Protein AF-A0A4Q7DM28-F1 (afdb_monomer_lite)

Secondary structure (DSSP, 8-state):
--HHHHHHHHHHT-SS-HHHHHHHHT--HHHHHHHHTT--PPPBHHHHHHHHHHTT--HHHHTTSS---GGG----SS------HHHHHHHHHHHHHHHHHHTT--HHHHHHHTT--HHHHHHHHHT-SSPPBHHHHHHHHHHHT--HHHHHHHHHHHHHHHHHTT--------GGGS-HHHH---SSS---GGGEEEEEETTEEEEEEES-GGGTTTS-TT-EEEEE-----TTS-SEEEEEETTEEEEEEEEETTEEEETTT--EEEGGG-EEEEEE--PPP----

pLDDT: mean 71.18, std 24.1, range [27.31, 98.44]

Foldseek 3Di:
DALLVVLLVLQVPDPDDLVRLCVQLVPHSVVSVCSNVVPPDFAFPSNLVSSCVQQVHDSCCSRPVDPDPSVPRDGDSDPPDPDQLLLQLVLLLVLLVVLCVVVVHDLVRVCVVLVHDSVLSVSSNVSPSDGHGVVVLVSSCVVSVHRSCCSRCPPNVVLVVVVPVPPPVPPPCPPVNDPVVVVVPPDDDDFDPVQWDFDDPRPWTWIKGAQGVVCVPPDDSRDIWTFTADPDPPAPAQWFWWQDPNDTFIWGDPDRFWTAGPVPRDIDGNVRTDTRGGTDDDDPPPPD

Structure (mmCIF, N/CA/C/O backbone):
data_AF-A0A4Q7DM28-F1
#
_entry.id   AF-A0A4Q7DM28-F1
#
loop_
_atom_site.group_PDB
_atom_site.id
_atom_site.type_symbol
_atom_site.label_atom_id
_atom_site.label_alt_id
_atom_site.label_comp_id
_atom_site.label_asym_id
_atom_site.label_entity_id
_atom_site.label_seq_id
_atom_site.pdbx_PDB_ins_code
_atom_site.Cartn_x
_atom_site.Cartn_y
_atom_site.Cartn_z
_atom_site.occupancy
_atom_site.B_iso_or_equiv
_atom_site.auth_seq_id
_atom_site.auth_comp_id
_atom_site.auth_asym_id
_atom_site.auth_atom_id
_atom_site.pdbx_PDB_model_num
ATOM 1 N N . MET A 1 1 ? 17.926 -3.167 10.898 1.00 51.22 1 MET A N 1
ATOM 2 C CA . MET A 1 1 ? 18.212 -2.980 9.464 1.00 51.22 1 MET A CA 1
ATOM 3 C C . MET A 1 1 ? 17.311 -1.859 8.972 1.00 51.22 1 MET A C 1
ATOM 5 O O . MET A 1 1 ? 16.109 -1.945 9.202 1.00 51.22 1 MET A O 1
ATOM 9 N N . GLN A 1 2 ? 17.859 -0.761 8.446 1.00 82.88 2 GLN A N 1
ATOM 10 C CA . GLN A 1 2 ? 17.015 0.326 7.933 1.00 82.88 2 GLN A CA 1
ATOM 11 C C . GLN A 1 2 ? 16.504 -0.119 6.561 1.00 82.88 2 GLN A C 1
ATOM 13 O O . GLN A 1 2 ? 17.314 -0.382 5.684 1.00 82.88 2 GLN A O 1
ATOM 18 N N . PHE A 1 3 ? 15.187 -0.231 6.356 1.00 89.62 3 PHE A N 1
ATOM 19 C CA . PHE A 1 3 ? 14.598 -0.671 5.076 1.00 89.62 3 PHE A CA 1
ATOM 20 C C . PHE A 1 3 ? 15.131 0.103 3.850 1.00 89.62 3 PHE A C 1
ATOM 22 O O . PHE A 1 3 ? 15.122 -0.406 2.734 1.00 89.62 3 PHE A O 1
ATOM 29 N N . ILE A 1 4 ? 15.653 1.314 4.063 1.00 92.06 4 ILE A N 1
ATOM 30 C CA . ILE A 1 4 ? 16.364 2.117 3.063 1.00 92.06 4 ILE A CA 1
ATOM 31 C C . ILE A 1 4 ? 17.541 1.344 2.443 1.00 92.06 4 ILE A C 1
ATOM 33 O O . ILE A 1 4 ? 17.706 1.380 1.230 1.00 92.06 4 ILE A O 1
ATOM 37 N N . GLU A 1 5 ? 18.311 0.581 3.224 1.00 92.94 5 GLU A N 1
ATOM 38 C CA . GLU A 1 5 ? 19.431 -0.236 2.726 1.00 92.94 5 GLU A CA 1
ATOM 39 C C . GLU A 1 5 ? 18.956 -1.319 1.747 1.00 92.94 5 GLU A C 1
ATOM 41 O O . GLU A 1 5 ? 19.619 -1.592 0.747 1.00 92.94 5 GLU A O 1
ATOM 46 N N . ILE A 1 6 ? 17.781 -1.909 2.001 1.00 93.75 6 ILE A N 1
ATOM 47 C CA . ILE A 1 6 ? 17.160 -2.887 1.097 1.00 93.75 6 ILE A CA 1
ATOM 48 C C . ILE A 1 6 ? 16.805 -2.210 -0.224 1.00 93.75 6 ILE A C 1
ATOM 50 O O . ILE A 1 6 ? 17.105 -2.750 -1.285 1.00 93.75 6 ILE A O 1
ATOM 54 N N . ILE A 1 7 ? 16.220 -1.011 -0.168 1.00 94.25 7 ILE A N 1
ATOM 55 C CA . ILE A 1 7 ? 15.857 -0.241 -1.361 1.00 94.25 7 ILE A CA 1
ATOM 56 C C . ILE A 1 7 ? 17.099 0.149 -2.162 1.00 94.25 7 ILE A C 1
ATOM 58 O O . ILE A 1 7 ? 17.106 -0.019 -3.377 1.00 94.25 7 ILE A O 1
ATOM 62 N N . ILE A 1 8 ? 18.158 0.626 -1.506 1.00 94.69 8 ILE A N 1
ATOM 63 C CA . ILE A 1 8 ? 19.420 0.978 -2.171 1.00 94.69 8 ILE A CA 1
ATOM 64 C C . ILE A 1 8 ? 20.008 -0.246 -2.866 1.00 94.69 8 ILE A C 1
ATOM 66 O O . ILE A 1 8 ? 20.315 -0.182 -4.052 1.00 94.69 8 ILE A O 1
ATOM 70 N N . ARG A 1 9 ? 20.064 -1.389 -2.172 1.00 94.56 9 ARG A N 1
ATOM 71 C CA . ARG A 1 9 ? 20.531 -2.647 -2.763 1.00 94.56 9 ARG A CA 1
ATOM 72 C C . ARG A 1 9 ? 19.684 -3.066 -3.966 1.00 94.56 9 ARG A C 1
ATOM 74 O O . ARG A 1 9 ? 20.237 -3.506 -4.967 1.00 94.56 9 ARG A O 1
ATOM 81 N N . LEU A 1 10 ? 18.359 -2.925 -3.890 1.00 94.81 10 LEU A N 1
ATOM 82 C CA . LEU A 1 10 ? 17.468 -3.202 -5.019 1.00 94.81 10 LEU A CA 1
ATOM 83 C C . LEU A 1 10 ? 17.759 -2.275 -6.205 1.00 94.81 10 LEU A C 1
ATOM 85 O O . LEU A 1 10 ? 17.850 -2.757 -7.327 1.00 94.81 10 LEU A O 1
ATOM 89 N N . LEU A 1 11 ? 17.941 -0.975 -5.959 1.00 94.94 11 LEU A N 1
ATOM 90 C CA . LEU A 1 11 ? 18.252 0.027 -6.983 1.00 94.94 11 LEU A CA 1
ATOM 91 C C . LEU A 1 11 ? 19.610 -0.228 -7.657 1.00 94.94 11 LEU A C 1
ATOM 93 O O . LEU A 1 11 ? 19.699 -0.159 -8.884 1.00 94.94 11 LEU A O 1
ATOM 97 N N . ASP A 1 12 ? 20.643 -0.545 -6.874 1.00 94.06 12 ASP A N 1
ATOM 98 C CA . ASP A 1 12 ? 22.006 -0.782 -7.364 1.00 94.06 12 ASP A CA 1
ATOM 99 C C . ASP A 1 12 ? 22.154 -2.122 -8.105 1.00 94.06 12 ASP A C 1
ATOM 101 O O . ASP A 1 12 ? 22.998 -2.239 -8.989 1.00 94.06 12 ASP A O 1
ATOM 105 N N . ASN A 1 13 ? 21.306 -3.111 -7.806 1.00 91.50 13 ASN A N 1
ATOM 106 C CA . ASN A 1 13 ? 21.296 -4.408 -8.493 1.00 91.50 13 ASN A CA 1
ATOM 107 C C . ASN A 1 13 ? 20.521 -4.401 -9.823 1.00 91.50 13 ASN A C 1
ATOM 109 O O . ASN A 1 13 ? 20.416 -5.439 -10.479 1.00 91.50 13 ASN A O 1
ATOM 113 N N . THR A 1 14 ? 19.959 -3.263 -10.244 1.00 91.69 14 THR A N 1
ATOM 114 C CA . THR A 1 14 ? 19.293 -3.168 -11.550 1.00 91.69 14 THR A CA 1
ATOM 115 C C . THR A 1 14 ? 20.254 -2.766 -12.659 1.00 91.69 14 THR A C 1
ATOM 117 O O . THR A 1 14 ? 21.154 -1.955 -12.471 1.00 91.69 14 THR A O 1
ATOM 120 N N . ILE A 1 15 ? 19.991 -3.264 -13.868 1.00 93.44 15 ILE A N 1
ATOM 121 C CA . ILE A 1 15 ? 20.660 -2.794 -15.091 1.00 93.44 15 ILE A CA 1
ATOM 122 C C . ILE A 1 15 ? 20.134 -1.434 -15.584 1.00 93.44 15 ILE A C 1
ATOM 124 O O . ILE A 1 15 ? 20.668 -0.876 -16.539 1.00 93.44 15 ILE A O 1
ATOM 128 N N . LEU A 1 16 ? 19.046 -0.927 -14.995 1.00 93.94 16 LEU A N 1
ATOM 129 C CA . LEU A 1 16 ? 18.349 0.269 -15.456 1.00 93.94 16 LEU A CA 1
ATOM 130 C C . LEU A 1 16 ? 18.946 1.522 -14.821 1.00 93.94 16 LEU A C 1
ATOM 132 O O . LEU A 1 16 ? 19.325 1.535 -13.651 1.00 93.94 16 LEU A O 1
ATOM 136 N N . THR A 1 17 ? 18.986 2.619 -15.575 1.00 96.44 17 THR A N 1
ATOM 137 C CA . THR A 1 17 ? 19.414 3.894 -14.998 1.00 96.44 17 THR A CA 1
ATOM 138 C C . THR A 1 17 ? 18.320 4.455 -14.087 1.00 96.44 17 THR A C 1
ATOM 140 O O . THR A 1 17 ? 17.135 4.188 -14.278 1.00 96.44 17 THR A O 1
ATOM 143 N N . MET A 1 18 ? 18.676 5.321 -13.131 1.00 96.31 18 MET A N 1
ATOM 144 C CA . MET A 1 18 ? 17.682 6.004 -12.281 1.00 96.31 18 MET A CA 1
ATOM 145 C C . MET A 1 18 ? 16.630 6.775 -13.099 1.00 96.31 18 MET A C 1
ATOM 147 O O . MET A 1 18 ? 15.490 6.925 -12.661 1.00 96.31 18 MET A O 1
ATOM 151 N N . LYS A 1 19 ? 16.992 7.251 -14.299 1.00 97.12 19 LYS A N 1
ATOM 152 C CA . LYS A 1 19 ? 16.068 7.917 -15.223 1.00 97.12 19 LYS A CA 1
ATOM 153 C C . LYS A 1 19 ? 15.058 6.929 -15.817 1.00 97.12 19 LYS A C 1
ATOM 155 O O . LYS A 1 19 ? 13.873 7.251 -15.872 1.00 97.12 19 LYS A O 1
ATOM 160 N N . ASP A 1 20 ? 15.504 5.730 -16.185 1.00 95.50 20 ASP A N 1
ATOM 161 C CA . ASP A 1 20 ? 14.626 4.666 -16.686 1.00 95.50 20 ASP A CA 1
ATOM 162 C C . ASP A 1 20 ? 13.692 4.167 -15.581 1.00 95.50 20 ASP A C 1
ATOM 164 O O . ASP A 1 20 ? 12.486 4.060 -15.791 1.00 95.50 20 ASP A O 1
ATOM 168 N N . ILE A 1 21 ? 14.223 3.951 -14.371 1.00 95.06 21 ILE A N 1
ATOM 169 C CA . ILE A 1 21 ? 13.422 3.575 -13.197 1.00 95.06 21 ILE A CA 1
ATOM 170 C C . ILE A 1 21 ? 12.374 4.652 -12.914 1.00 95.06 21 ILE A C 1
ATOM 172 O O . ILE A 1 21 ? 11.209 4.322 -12.709 1.00 95.06 21 ILE A O 1
ATOM 176 N N . SER A 1 22 ? 12.750 5.935 -12.942 1.00 95.44 22 SER A N 1
ATOM 177 C CA . SER A 1 22 ? 11.814 7.051 -12.758 1.00 95.44 22 SER A CA 1
ATOM 178 C C . SER A 1 22 ? 10.667 6.999 -13.767 1.00 95.44 22 SER A C 1
ATOM 180 O O . SER A 1 22 ? 9.503 7.118 -13.384 1.00 95.44 22 SER A O 1
ATOM 182 N N . HIS A 1 23 ? 10.989 6.762 -15.041 1.00 93.94 23 HIS A N 1
ATOM 183 C CA . HIS A 1 23 ? 10.004 6.689 -16.111 1.00 93.94 23 HIS A CA 1
ATOM 184 C C . HIS A 1 23 ? 9.050 5.496 -15.947 1.00 93.94 23 HIS A C 1
ATOM 186 O O . HIS A 1 23 ? 7.838 5.671 -16.036 1.00 93.94 23 HIS A O 1
ATOM 192 N N . VAL A 1 24 ? 9.578 4.303 -15.654 1.00 91.56 24 VAL A N 1
ATOM 193 C CA . VAL A 1 24 ? 8.788 3.062 -15.556 1.00 91.56 24 VAL A CA 1
ATOM 194 C C . VAL A 1 24 ? 7.967 2.993 -14.264 1.00 91.56 24 VAL A C 1
ATOM 196 O O . VAL A 1 24 ? 6.809 2.584 -14.287 1.00 91.56 24 VAL A O 1
ATOM 199 N N . SER A 1 25 ? 8.545 3.393 -13.129 1.00 92.19 25 SER A N 1
ATOM 200 C CA . SER A 1 25 ? 7.876 3.339 -11.817 1.00 92.19 25 SER A CA 1
ATOM 201 C C . SER A 1 25 ? 6.936 4.520 -11.556 1.00 92.19 25 SER A C 1
ATOM 203 O O . SER A 1 25 ? 6.159 4.493 -10.601 1.00 92.19 25 SER A O 1
ATOM 205 N N . GLY A 1 26 ? 7.042 5.599 -12.339 1.00 92.62 26 GLY A N 1
ATOM 206 C CA . GLY A 1 26 ? 6.332 6.850 -12.081 1.00 92.62 26 GLY A CA 1
ATOM 207 C C . GLY A 1 26 ? 6.763 7.543 -10.781 1.00 92.62 26 GLY A C 1
ATOM 208 O O . GLY A 1 26 ? 5.988 8.321 -10.212 1.00 92.62 26 GLY A O 1
ATOM 209 N N . ILE A 1 27 ? 7.954 7.234 -10.258 1.00 94.44 27 ILE A N 1
ATOM 210 C CA . ILE A 1 27 ? 8.578 7.936 -9.129 1.00 94.44 27 ILE A CA 1
ATOM 211 C C . ILE A 1 27 ? 9.422 9.078 -9.693 1.00 94.44 27 ILE A C 1
ATOM 213 O O . ILE A 1 27 ? 10.148 8.898 -10.668 1.00 94.44 27 ILE A O 1
ATOM 217 N N . GLN A 1 28 ? 9.354 10.267 -9.091 1.00 95.81 28 GLN A N 1
ATOM 218 C CA . GLN A 1 28 ? 10.161 11.400 -9.542 1.00 95.81 28 GLN A CA 1
ATOM 219 C C . GLN A 1 28 ? 11.658 11.088 -9.430 1.00 95.81 28 GLN A C 1
ATOM 221 O O . GLN A 1 28 ? 12.124 10.570 -8.416 1.00 95.81 28 GLN A O 1
ATOM 226 N N . TYR A 1 29 ? 12.421 11.468 -10.455 1.00 97.00 29 TYR A N 1
ATOM 227 C CA . TYR A 1 29 ? 13.863 11.229 -10.523 1.00 97.00 29 TYR A CA 1
ATOM 228 C C . TYR A 1 29 ? 14.611 11.758 -9.291 1.00 97.00 29 TYR A C 1
ATOM 230 O O . TYR A 1 29 ? 15.407 11.039 -8.692 1.00 97.00 29 TYR A O 1
ATOM 238 N N . ASN A 1 30 ? 14.287 12.979 -8.848 1.00 95.69 30 ASN A N 1
ATOM 239 C CA . ASN A 1 30 ? 14.892 13.561 -7.650 1.00 95.69 30 ASN A CA 1
ATOM 240 C C . ASN A 1 30 ? 14.593 12.722 -6.403 1.00 95.69 30 ASN A C 1
ATOM 242 O O . ASN A 1 30 ? 15.492 12.496 -5.603 1.00 95.69 30 ASN A O 1
ATOM 246 N N . THR A 1 31 ? 13.370 12.201 -6.253 1.00 95.00 31 THR A N 1
ATOM 247 C CA . THR A 1 31 ? 13.013 11.307 -5.141 1.00 95.00 31 THR A CA 1
ATOM 248 C C . THR A 1 31 ? 13.874 10.046 -5.135 1.00 95.00 31 THR A C 1
ATOM 250 O O . THR A 1 31 ? 14.356 9.663 -4.074 1.00 95.00 31 THR A O 1
ATOM 253 N N . LEU A 1 32 ? 14.130 9.433 -6.295 1.00 95.81 32 LEU A N 1
ATOM 254 C CA . LEU A 1 32 ? 15.026 8.273 -6.390 1.00 95.81 32 LEU A CA 1
ATOM 255 C C . LEU A 1 32 ? 16.469 8.626 -6.007 1.00 95.81 32 LEU A C 1
ATOM 257 O O . LEU A 1 32 ? 17.099 7.872 -5.271 1.00 95.81 32 LEU A O 1
ATOM 261 N N . LEU A 1 33 ? 16.981 9.782 -6.445 1.00 94.81 33 LEU A N 1
ATOM 262 C CA . LEU A 1 33 ? 18.312 10.249 -6.045 1.00 94.81 33 LEU A CA 1
ATOM 263 C C . LEU A 1 33 ? 18.414 10.497 -4.535 1.00 94.81 33 LEU A C 1
ATOM 265 O O . LEU A 1 33 ? 19.419 10.129 -3.933 1.00 94.81 33 LEU A O 1
ATOM 269 N N . TYR A 1 34 ? 17.377 11.078 -3.924 1.00 93.56 34 TYR A N 1
ATOM 270 C CA . TYR A 1 34 ? 17.314 11.279 -2.473 1.00 93.56 34 TYR A CA 1
ATOM 271 C C . TYR A 1 34 ? 17.293 9.958 -1.699 1.00 93.56 34 TYR A C 1
ATOM 273 O O . TYR A 1 34 ? 17.945 9.850 -0.664 1.00 93.56 34 TYR A O 1
ATOM 281 N N . ILE A 1 35 ? 16.568 8.953 -2.199 1.00 93.44 35 ILE A N 1
ATOM 282 C CA . ILE A 1 35 ? 16.549 7.609 -1.607 1.00 93.44 35 ILE A CA 1
ATOM 283 C C . ILE A 1 35 ? 17.933 6.962 -1.722 1.00 93.44 35 ILE A C 1
ATOM 285 O O . ILE A 1 35 ? 18.442 6.419 -0.744 1.00 93.44 35 ILE A O 1
ATOM 289 N N . ARG A 1 36 ? 18.563 7.046 -2.901 1.00 93.25 36 ARG A N 1
ATOM 290 C CA . ARG A 1 36 ? 19.867 6.425 -3.169 1.00 93.25 36 ARG A CA 1
ATOM 291 C C . ARG A 1 36 ? 21.004 7.040 -2.355 1.00 93.25 36 ARG A C 1
ATOM 293 O O . ARG A 1 36 ? 21.929 6.331 -1.984 1.00 93.25 36 ARG A O 1
ATOM 300 N N . SER A 1 37 ? 20.943 8.338 -2.058 1.00 91.31 37 SER A N 1
ATOM 301 C CA . SER A 1 37 ? 21.943 9.017 -1.224 1.00 91.31 37 SER A CA 1
ATOM 302 C C . SER A 1 37 ? 21.796 8.739 0.278 1.00 91.31 37 SER A C 1
ATOM 304 O O . SER A 1 37 ? 22.474 9.381 1.079 1.00 91.31 37 SER A O 1
ATOM 306 N N . SER A 1 38 ? 20.921 7.803 0.670 1.00 81.81 38 SER A N 1
ATOM 307 C CA . SER A 1 38 ? 20.615 7.467 2.067 1.00 81.81 38 SER A CA 1
ATOM 308 C C . SER A 1 38 ? 20.176 8.675 2.896 1.00 81.81 38 SER A C 1
ATOM 310 O O . SER A 1 38 ? 20.407 8.724 4.105 1.00 81.81 38 SER A O 1
ATOM 312 N N . SER A 1 39 ? 19.562 9.682 2.265 1.00 78.81 39 SER A N 1
ATOM 313 C CA . SER A 1 39 ? 19.078 10.839 3.008 1.00 78.81 39 SER A CA 1
ATOM 314 C C . SER A 1 39 ? 17.960 10.386 3.958 1.00 78.81 39 SER A C 1
ATOM 316 O O . SER A 1 39 ? 17.031 9.715 3.506 1.00 78.81 39 SER A O 1
ATOM 318 N N . PRO A 1 40 ? 18.006 10.738 5.257 1.00 64.31 40 PRO A N 1
ATOM 319 C CA . PRO A 1 40 ? 17.133 10.184 6.301 1.00 64.31 40 PRO A CA 1
ATOM 320 C C . PRO A 1 40 ? 15.666 10.646 6.225 1.00 64.31 40 PRO A C 1
ATOM 322 O O . PRO A 1 40 ? 14.941 10.590 7.218 1.00 64.31 40 PRO A O 1
ATOM 325 N N . ASN A 1 41 ? 15.201 11.111 5.067 1.00 71.25 41 ASN A N 1
ATOM 326 C CA . ASN A 1 41 ? 13.808 11.478 4.891 1.00 71.25 41 ASN A CA 1
ATOM 327 C C . ASN A 1 41 ? 12.935 10.223 4.877 1.00 71.25 41 ASN A C 1
ATOM 329 O O . ASN A 1 41 ? 13.168 9.283 4.117 1.00 71.25 41 ASN A O 1
ATOM 333 N N . ASP A 1 42 ? 11.905 10.234 5.720 1.00 86.25 42 ASP A N 1
ATOM 334 C CA . ASP A 1 42 ? 10.949 9.139 5.819 1.00 86.25 42 ASP A CA 1
ATOM 335 C C . ASP A 1 42 ? 10.252 8.916 4.469 1.00 86.25 42 ASP A C 1
ATOM 337 O O . ASP A 1 42 ? 9.661 9.832 3.881 1.00 86.25 42 ASP A O 1
ATOM 341 N N . LEU A 1 43 ? 10.345 7.687 3.966 1.00 93.31 43 LEU A N 1
ATOM 342 C CA . LEU A 1 43 ? 9.789 7.303 2.680 1.00 93.31 43 LEU A CA 1
ATOM 343 C C . LEU A 1 43 ? 8.263 7.388 2.747 1.00 93.31 43 LEU A C 1
ATOM 345 O O . LEU A 1 43 ? 7.626 6.798 3.618 1.00 93.31 43 LEU A O 1
ATOM 349 N N . LYS A 1 44 ? 7.648 8.111 1.813 1.00 94.50 44 LYS A N 1
ATOM 350 C CA . LYS A 1 44 ? 6.185 8.146 1.705 1.00 94.50 44 LYS A CA 1
ATOM 351 C C . LYS A 1 44 ? 5.651 6.793 1.242 1.00 94.50 44 LYS A C 1
ATOM 353 O O . LYS A 1 44 ? 6.258 6.147 0.387 1.00 94.50 44 LYS A O 1
ATOM 358 N N . LEU A 1 45 ? 4.497 6.392 1.782 1.00 94.56 45 LEU A N 1
ATOM 359 C CA . LEU A 1 45 ? 3.891 5.094 1.482 1.00 94.56 45 LEU A CA 1
ATOM 360 C C . LEU A 1 45 ? 3.689 4.873 -0.025 1.00 94.56 45 LEU A C 1
ATOM 362 O O . LEU A 1 45 ? 4.018 3.810 -0.538 1.00 94.56 45 LEU A O 1
ATOM 366 N N . ASN A 1 46 ? 3.196 5.880 -0.749 1.00 93.56 46 ASN A N 1
ATOM 367 C CA . ASN A 1 46 ? 2.976 5.777 -2.193 1.00 93.56 46 ASN A CA 1
ATOM 368 C C . ASN A 1 46 ? 4.267 5.442 -2.962 1.00 93.56 46 ASN A C 1
ATOM 370 O O . ASN A 1 46 ? 4.253 4.598 -3.851 1.00 93.56 46 ASN A O 1
ATOM 374 N N . 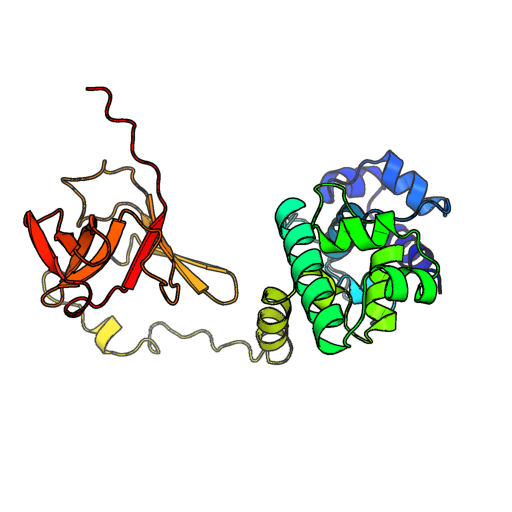THR A 1 47 ? 5.393 6.060 -2.604 1.00 94.56 47 THR A N 1
ATOM 375 C CA . THR A 1 47 ? 6.698 5.764 -3.200 1.00 94.56 47 THR A CA 1
ATOM 376 C C . THR A 1 47 ? 7.140 4.344 -2.865 1.00 94.56 47 THR A C 1
ATOM 378 O O . THR A 1 47 ? 7.651 3.649 -3.737 1.00 94.56 47 THR A O 1
ATOM 381 N N . ALA A 1 48 ? 6.904 3.888 -1.633 1.00 94.94 48 ALA A N 1
ATOM 382 C CA . ALA A 1 48 ? 7.214 2.524 -1.220 1.00 94.94 48 ALA A CA 1
ATOM 383 C C . ALA A 1 48 ? 6.406 1.479 -2.009 1.00 94.94 48 ALA A C 1
ATOM 385 O O . ALA A 1 48 ? 6.984 0.521 -2.508 1.00 94.94 48 ALA A O 1
ATOM 386 N N . ILE A 1 49 ? 5.101 1.703 -2.199 1.00 93.31 49 ILE A N 1
ATOM 387 C CA . ILE A 1 49 ? 4.238 0.839 -3.021 1.00 93.31 49 ILE A CA 1
ATOM 388 C C . ILE A 1 49 ? 4.750 0.794 -4.463 1.00 93.31 49 ILE A C 1
ATOM 390 O O . ILE A 1 49 ? 4.942 -0.285 -5.011 1.00 93.31 49 ILE A O 1
ATOM 394 N N . LYS A 1 50 ? 5.062 1.952 -5.059 1.00 93.00 50 LYS A N 1
ATOM 395 C CA . LYS A 1 50 ? 5.600 2.015 -6.426 1.00 93.00 50 LYS A CA 1
ATOM 396 C C . LYS A 1 50 ? 6.921 1.262 -6.580 1.00 93.00 50 LYS A C 1
ATOM 398 O O . LYS A 1 50 ? 7.137 0.630 -7.609 1.00 93.00 50 LYS A O 1
ATOM 403 N N . LEU A 1 51 ? 7.802 1.334 -5.579 1.00 94.44 51 LEU A N 1
ATOM 404 C CA . LEU A 1 51 ? 9.047 0.564 -5.565 1.00 94.44 51 LEU A CA 1
ATOM 405 C C . LEU A 1 51 ? 8.764 -0.936 -5.458 1.00 94.44 51 LEU A C 1
ATOM 407 O O . LEU A 1 51 ? 9.306 -1.704 -6.246 1.00 94.44 51 LEU A O 1
ATOM 411 N N . ALA A 1 52 ? 7.897 -1.346 -4.530 1.00 92.94 52 ALA A N 1
ATOM 412 C CA . ALA A 1 52 ? 7.504 -2.743 -4.364 1.00 92.94 52 ALA A CA 1
ATOM 413 C C . ALA A 1 52 ? 6.923 -3.322 -5.671 1.00 92.94 52 ALA A C 1
ATOM 415 O O . ALA A 1 52 ? 7.387 -4.358 -6.146 1.00 92.94 52 ALA A O 1
ATOM 416 N N . ASP A 1 53 ? 6.014 -2.589 -6.320 1.00 90.62 53 ASP A N 1
ATOM 417 C CA . ASP A 1 53 ? 5.423 -2.959 -7.610 1.00 90.62 53 ASP A CA 1
ATOM 418 C C . ASP A 1 53 ? 6.462 -3.029 -8.738 1.00 90.62 53 ASP A C 1
ATOM 420 O O . ASP A 1 53 ? 6.444 -3.958 -9.547 1.00 90.62 53 ASP A O 1
ATOM 424 N N . PHE A 1 54 ? 7.380 -2.059 -8.804 1.00 92.31 54 PHE A N 1
ATOM 425 C CA . PHE A 1 54 ? 8.438 -2.016 -9.817 1.00 92.31 54 PHE A CA 1
ATOM 426 C C . PHE A 1 54 ? 9.355 -3.245 -9.739 1.00 92.31 54 PHE A C 1
ATOM 428 O O . PHE A 1 54 ? 9.655 -3.863 -10.763 1.00 92.31 54 PHE A O 1
ATOM 435 N N . PHE A 1 55 ? 9.749 -3.627 -8.522 1.00 91.62 55 PHE A N 1
ATOM 436 C CA . PHE A 1 55 ? 10.580 -4.803 -8.258 1.00 91.62 55 PHE A CA 1
ATOM 437 C C . PHE A 1 55 ? 9.790 -6.117 -8.197 1.00 91.62 55 PHE A C 1
ATOM 439 O O . PHE A 1 55 ? 10.397 -7.175 -8.040 1.00 91.62 55 PHE A O 1
ATOM 446 N N . ASN A 1 56 ? 8.459 -6.061 -8.328 1.00 89.81 56 ASN A N 1
ATOM 447 C CA . ASN A 1 56 ? 7.554 -7.199 -8.183 1.00 89.81 56 ASN A CA 1
ATOM 448 C C . ASN A 1 56 ? 7.773 -7.963 -6.858 1.00 89.81 56 ASN A C 1
ATOM 450 O O . ASN A 1 56 ? 7.817 -9.194 -6.827 1.00 89.81 56 ASN A O 1
ATOM 454 N N . ILE A 1 57 ? 7.913 -7.214 -5.762 1.00 90.81 57 ILE A N 1
ATOM 455 C CA . ILE A 1 57 ? 8.035 -7.727 -4.393 1.00 90.81 57 ILE A CA 1
ATOM 456 C C . ILE A 1 57 ? 6.892 -7.202 -3.521 1.00 90.81 57 ILE A C 1
ATOM 458 O O . ILE A 1 57 ? 6.258 -6.200 -3.834 1.00 90.81 57 ILE A O 1
ATOM 462 N N . SER A 1 58 ? 6.633 -7.877 -2.404 1.00 92.19 58 SER A N 1
ATOM 463 C CA . SER A 1 58 ? 5.688 -7.392 -1.388 1.00 92.19 58 SER A CA 1
ATOM 464 C C . SER A 1 58 ? 6.241 -6.181 -0.635 1.00 92.19 58 SER A C 1
ATOM 466 O O . SER A 1 58 ? 7.458 -5.994 -0.521 1.00 92.19 58 SER A O 1
ATOM 468 N N . LEU A 1 59 ? 5.356 -5.383 -0.035 1.00 93.31 59 LEU A N 1
ATOM 469 C CA . LEU A 1 59 ? 5.802 -4.275 0.813 1.00 93.31 59 LEU A CA 1
ATOM 470 C C . LEU A 1 59 ? 6.534 -4.798 2.059 1.00 93.31 59 LEU A C 1
ATOM 472 O O . LEU A 1 59 ? 7.524 -4.209 2.483 1.00 93.31 59 LEU A O 1
ATOM 476 N N . SER A 1 60 ? 6.105 -5.948 2.586 1.00 94.19 60 SER A N 1
ATOM 477 C CA . SER A 1 60 ? 6.777 -6.651 3.685 1.00 94.19 60 SER A CA 1
ATOM 478 C C . SER A 1 60 ? 8.207 -7.083 3.345 1.00 94.19 60 SER A C 1
ATOM 480 O O . SER A 1 60 ? 9.097 -6.997 4.191 1.00 94.19 60 SER A O 1
ATOM 482 N N . GLN A 1 61 ? 8.460 -7.493 2.100 1.00 94.38 61 GLN A N 1
ATOM 483 C CA . GLN A 1 61 ? 9.819 -7.735 1.607 1.00 94.38 61 GLN A CA 1
ATOM 484 C C . GLN A 1 61 ? 10.626 -6.437 1.509 1.00 94.38 61 GLN A C 1
ATOM 486 O O . GLN A 1 61 ? 11.762 -6.391 1.976 1.00 94.38 61 GLN A O 1
ATOM 491 N N . LEU A 1 62 ? 10.031 -5.367 0.967 1.00 94.31 62 LEU A N 1
ATOM 492 C CA . LEU A 1 62 ? 10.685 -4.060 0.845 1.00 94.31 62 LEU A CA 1
ATOM 493 C C . LEU A 1 62 ? 11.151 -3.516 2.207 1.00 94.31 62 LEU A C 1
ATOM 495 O O . LEU A 1 62 ? 12.232 -2.937 2.299 1.00 94.31 62 LEU A O 1
ATOM 499 N N . ILE A 1 63 ? 10.361 -3.725 3.269 1.00 94.12 63 ILE A N 1
ATOM 500 C CA . ILE A 1 63 ? 10.705 -3.289 4.633 1.00 94.12 63 ILE A CA 1
ATOM 501 C C . ILE A 1 63 ? 11.584 -4.278 5.411 1.00 94.12 63 ILE A C 1
ATOM 503 O O . ILE A 1 63 ? 11.974 -3.984 6.540 1.00 94.12 63 ILE A O 1
ATOM 507 N N . GLY A 1 64 ? 11.915 -5.432 4.825 1.00 92.69 64 GLY A N 1
ATOM 508 C CA . GLY A 1 64 ? 12.787 -6.437 5.437 1.00 92.69 64 GLY A CA 1
ATOM 509 C C . GLY A 1 64 ? 12.117 -7.342 6.469 1.00 92.69 64 GLY A C 1
ATOM 510 O O . GLY A 1 64 ? 12.815 -7.987 7.244 1.00 92.69 64 GLY A O 1
ATOM 511 N N . HIS A 1 65 ? 10.783 -7.409 6.496 1.00 91.12 65 HIS A N 1
ATOM 512 C CA . HIS A 1 65 ? 10.052 -8.382 7.319 1.00 91.12 65 HIS A CA 1
ATOM 513 C C . H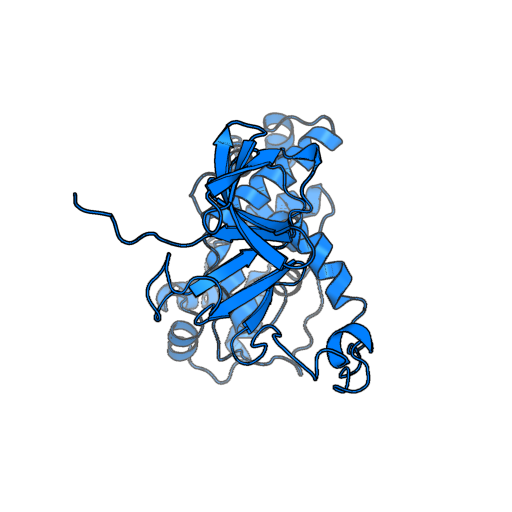IS A 1 65 ? 9.966 -9.765 6.656 1.00 91.12 65 HIS A C 1
ATOM 515 O O . HIS A 1 65 ? 9.653 -10.750 7.320 1.00 91.12 65 HIS A O 1
ATOM 521 N N . LYS A 1 66 ? 10.230 -9.846 5.346 1.00 91.00 66 LYS A N 1
ATOM 522 C CA . LYS A 1 66 ? 10.271 -11.086 4.561 1.00 91.00 66 LYS A CA 1
ATOM 523 C C . LYS A 1 66 ? 11.530 -11.116 3.697 1.00 91.00 66 LYS A C 1
ATOM 525 O O . LYS A 1 66 ? 11.996 -10.071 3.244 1.00 91.00 66 LYS A O 1
ATOM 530 N N . GLU A 1 67 ? 12.060 -12.310 3.449 1.00 92.56 67 GLU A N 1
ATOM 531 C CA . GLU A 1 67 ? 13.236 -12.491 2.595 1.00 92.56 67 GLU A CA 1
ATOM 532 C C . GLU A 1 67 ? 12.930 -12.176 1.122 1.00 92.56 67 GLU A C 1
ATOM 534 O O . GLU A 1 67 ? 11.835 -12.439 0.614 1.00 92.56 67 GLU A O 1
ATOM 539 N N . ILE A 1 68 ? 13.917 -11.599 0.434 1.00 91.06 68 ILE A N 1
ATOM 540 C CA . ILE A 1 68 ? 13.870 -11.311 -1.003 1.00 91.06 68 ILE A CA 1
ATOM 541 C C . ILE A 1 68 ? 14.748 -12.335 -1.717 1.00 91.06 68 ILE A C 1
ATOM 543 O O . ILE A 1 68 ? 15.938 -12.437 -1.425 1.00 91.06 68 ILE A O 1
ATOM 547 N N . ASP A 1 69 ? 14.163 -13.037 -2.682 1.00 89.62 69 ASP A N 1
ATOM 548 C CA . ASP A 1 69 ? 14.890 -13.877 -3.631 1.00 89.62 69 ASP A CA 1
ATOM 549 C C . ASP A 1 69 ? 15.380 -12.998 -4.793 1.00 89.62 69 ASP A C 1
ATOM 551 O O . ASP A 1 69 ? 14.617 -12.661 -5.703 1.00 89.62 69 ASP A O 1
ATOM 555 N N . TYR A 1 70 ? 16.638 -12.558 -4.711 1.00 86.25 70 TYR A N 1
ATOM 556 C CA . TYR A 1 70 ? 17.230 -11.617 -5.669 1.00 86.25 70 TYR A CA 1
ATOM 557 C C . TYR A 1 70 ? 17.354 -12.205 -7.078 1.00 86.25 70 TYR A C 1
ATOM 559 O O . TYR A 1 70 ? 17.235 -11.460 -8.050 1.00 86.25 70 TYR A O 1
ATOM 567 N N . ASP A 1 71 ? 17.504 -13.525 -7.195 1.00 83.94 71 ASP A N 1
ATOM 568 C CA . ASP A 1 71 ? 17.641 -14.213 -8.482 1.00 83.94 71 ASP A CA 1
ATOM 569 C C . ASP A 1 71 ? 16.311 -14.255 -9.255 1.00 83.94 71 ASP A C 1
ATOM 571 O O . ASP A 1 71 ? 16.292 -14.424 -10.476 1.00 83.94 71 ASP A O 1
ATOM 575 N N . LYS A 1 72 ? 15.181 -14.061 -8.558 1.00 82.62 72 LYS A N 1
ATOM 576 C CA . LYS A 1 72 ? 13.826 -14.047 -9.134 1.00 82.62 72 LYS A CA 1
ATOM 577 C C . LYS A 1 72 ? 13.231 -12.649 -9.303 1.00 82.62 72 LYS A C 1
ATOM 579 O O . LYS A 1 72 ? 12.035 -12.535 -9.582 1.00 82.62 72 LYS A O 1
ATOM 584 N N . LEU A 1 73 ? 14.017 -11.584 -9.143 1.00 83.69 73 LEU A N 1
ATOM 585 C CA . LEU A 1 73 ? 13.522 -10.222 -9.345 1.00 83.69 73 LEU A CA 1
ATOM 586 C C . LEU A 1 73 ? 13.154 -10.000 -10.818 1.00 83.69 73 LEU A C 1
ATOM 588 O O . LEU A 1 73 ? 14.006 -9.825 -11.686 1.00 83.69 73 LEU A O 1
ATOM 592 N N . VAL A 1 74 ? 11.853 -9.983 -11.099 1.00 78.38 74 VAL A N 1
ATOM 593 C CA . VAL A 1 74 ? 11.313 -9.625 -12.412 1.00 78.38 74 VAL A CA 1
ATOM 594 C C . VAL A 1 74 ? 10.914 -8.158 -12.370 1.00 78.38 74 VAL A C 1
ATOM 596 O O . VAL A 1 74 ? 9.949 -7.798 -11.701 1.00 78.38 74 VAL A O 1
ATOM 599 N N . ILE A 1 75 ? 11.631 -7.311 -13.110 1.00 77.44 75 ILE A N 1
ATOM 600 C CA . ILE A 1 75 ? 11.263 -5.898 -13.252 1.00 77.44 75 ILE A CA 1
ATOM 601 C C . ILE A 1 75 ? 9.934 -5.827 -14.009 1.00 77.44 75 ILE A C 1
ATOM 603 O O . ILE A 1 75 ? 9.858 -6.180 -15.193 1.00 77.44 75 ILE A O 1
ATOM 607 N N . SER A 1 76 ? 8.877 -5.372 -13.336 1.00 67.81 76 SER A N 1
ATOM 608 C CA . SER A 1 76 ? 7.575 -5.213 -13.978 1.00 67.81 76 SER A CA 1
ATOM 609 C C . SER A 1 76 ? 7.617 -4.027 -14.940 1.00 67.81 76 SER A C 1
ATOM 611 O O . SER A 1 76 ? 7.838 -2.887 -14.538 1.00 67.81 76 SER A O 1
ATOM 613 N N . ARG A 1 77 ? 7.353 -4.278 -16.228 1.00 61.62 77 ARG A N 1
ATOM 614 C CA . ARG A 1 77 ? 7.173 -3.214 -17.237 1.00 61.62 77 ARG A CA 1
ATOM 615 C C . ARG A 1 77 ? 5.785 -2.569 -17.191 1.00 61.62 77 ARG A C 1
ATOM 617 O O . ARG A 1 77 ? 5.538 -1.617 -17.922 1.00 61.62 77 ARG A O 1
ATOM 624 N N . GLN A 1 78 ? 4.873 -3.098 -16.376 1.00 58.25 78 GLN A N 1
ATOM 625 C CA . GLN A 1 78 ? 3.511 -2.588 -16.246 1.00 58.25 78 GLN A CA 1
ATOM 626 C C . GLN A 1 78 ? 3.285 -2.072 -14.830 1.00 58.25 78 GLN A C 1
ATOM 628 O O . GLN A 1 78 ? 3.375 -2.823 -13.856 1.00 58.25 78 GLN A O 1
ATOM 633 N N . HIS A 1 79 ? 2.963 -0.784 -14.731 1.00 54.00 79 HIS A N 1
ATOM 634 C CA . HIS A 1 79 ? 2.526 -0.171 -13.488 1.00 54.00 79 HIS A CA 1
ATOM 635 C C . HIS A 1 79 ? 1.118 -0.684 -13.181 1.00 54.00 79 HIS A C 1
ATOM 637 O O . HIS A 1 79 ? 0.159 -0.339 -13.872 1.00 54.00 79 HIS A O 1
ATOM 643 N N . ARG A 1 80 ? 1.007 -1.605 -12.220 1.00 54.94 80 ARG A N 1
ATOM 644 C CA . ARG A 1 80 ? -0.236 -2.351 -12.002 1.00 54.94 80 ARG A CA 1
ATOM 645 C C . ARG A 1 80 ? -1.271 -1.596 -11.188 1.00 54.94 80 ARG A C 1
ATOM 647 O O . ARG A 1 80 ? -2.425 -2.014 -11.216 1.00 54.94 80 ARG A O 1
ATOM 654 N N . ILE A 1 81 ? -0.917 -0.519 -10.484 1.00 58.06 81 ILE A N 1
ATOM 655 C CA . ILE A 1 81 ? -1.889 0.089 -9.582 1.00 58.06 81 ILE A CA 1
ATOM 656 C C . ILE A 1 81 ? -1.737 1.607 -9.458 1.00 58.06 81 ILE A C 1
ATOM 658 O O . ILE A 1 81 ? -0.918 2.126 -8.707 1.00 58.06 81 ILE A O 1
ATOM 662 N N . ASN A 1 82 ? -2.632 2.333 -10.131 1.00 58.34 82 ASN A N 1
ATOM 663 C CA . ASN A 1 82 ? -3.051 3.651 -9.660 1.00 58.34 82 ASN A CA 1
ATOM 664 C C . ASN A 1 82 ? -3.995 3.431 -8.470 1.00 58.34 82 ASN A C 1
ATOM 666 O O . ASN A 1 82 ? -5.212 3.549 -8.604 1.00 58.34 82 ASN A O 1
ATOM 670 N N . LEU A 1 83 ? -3.455 3.040 -7.311 1.00 61.97 83 LEU A N 1
ATOM 671 C CA . LEU A 1 83 ? -4.249 3.072 -6.085 1.00 61.97 83 LEU A CA 1
ATOM 672 C C . LEU A 1 83 ? -4.556 4.532 -5.777 1.00 61.97 83 LEU A C 1
ATOM 674 O O . LEU A 1 83 ? -3.648 5.353 -5.632 1.00 61.97 83 LEU A O 1
ATOM 678 N N . PHE A 1 84 ? -5.839 4.863 -5.659 1.00 78.19 84 PHE A N 1
ATOM 679 C CA . PHE A 1 84 ? -6.215 6.157 -5.116 1.00 78.19 84 PHE A CA 1
ATOM 680 C C . PHE A 1 84 ? -5.788 6.177 -3.647 1.00 78.19 84 PHE A C 1
ATOM 682 O O . PHE A 1 84 ? -6.270 5.366 -2.855 1.00 78.19 84 PHE A O 1
ATOM 689 N N . ASN A 1 85 ? -4.895 7.106 -3.285 1.00 84.69 85 ASN A N 1
ATOM 690 C CA . ASN A 1 85 ? -4.424 7.302 -1.905 1.00 84.69 85 ASN A CA 1
ATOM 691 C C . ASN A 1 85 ? -5.589 7.355 -0.904 1.00 84.69 85 ASN A C 1
ATOM 693 O O . ASN A 1 85 ? -5.458 6.876 0.215 1.00 84.69 85 ASN A O 1
ATOM 697 N N . HIS A 1 86 ? -6.741 7.876 -1.339 1.00 84.38 86 HIS A N 1
ATOM 698 C CA . HIS A 1 86 ? -7.983 7.887 -0.578 1.00 84.38 86 HIS A CA 1
ATOM 699 C C . HIS A 1 86 ? -8.398 6.492 -0.078 1.00 84.38 86 HIS A C 1
ATOM 701 O O . HIS A 1 86 ? -8.602 6.321 1.118 1.00 84.38 86 HIS A O 1
ATOM 707 N N . TYR A 1 87 ? -8.446 5.472 -0.945 1.00 85.50 87 TYR A N 1
ATOM 708 C CA . TYR A 1 87 ? -8.823 4.113 -0.533 1.00 85.50 87 TYR A CA 1
ATOM 709 C C . TYR A 1 87 ? -7.793 3.479 0.399 1.00 85.50 87 TYR A C 1
ATOM 711 O O . TYR A 1 87 ? -8.166 2.821 1.364 1.00 85.50 87 TYR A O 1
ATOM 719 N N . ILE A 1 88 ? -6.499 3.701 0.141 1.00 89.31 88 ILE A N 1
ATOM 720 C CA . ILE A 1 88 ? -5.435 3.232 1.037 1.00 89.31 88 ILE A CA 1
ATOM 721 C C . ILE A 1 88 ? -5.619 3.839 2.433 1.00 89.31 88 ILE A C 1
ATOM 723 O O . ILE A 1 88 ? -5.582 3.125 3.431 1.00 89.31 88 ILE A O 1
ATOM 727 N N . ASN A 1 89 ? -5.841 5.149 2.511 1.00 91.19 89 ASN A N 1
ATOM 728 C CA . ASN A 1 89 ? -5.974 5.844 3.784 1.00 91.19 89 ASN A CA 1
ATOM 729 C C . ASN A 1 89 ? -7.256 5.439 4.527 1.00 91.19 89 ASN A C 1
ATOM 731 O O . ASN A 1 89 ? -7.221 5.310 5.750 1.00 91.19 89 ASN A O 1
ATOM 735 N N . LEU A 1 90 ? -8.354 5.174 3.810 1.00 90.06 90 LEU A N 1
ATOM 736 C CA . LEU A 1 90 ? -9.568 4.597 4.393 1.00 90.06 90 LEU A CA 1
ATOM 737 C C . LEU A 1 90 ? -9.309 3.206 4.981 1.00 90.06 90 LEU A C 1
ATOM 739 O O . LEU A 1 90 ? -9.636 2.981 6.142 1.00 90.06 90 LEU A O 1
ATOM 743 N N . ASN A 1 91 ? -8.645 2.314 4.239 1.00 90.69 91 ASN A N 1
ATOM 744 C CA . ASN A 1 91 ? -8.316 0.972 4.729 1.00 90.69 91 ASN A CA 1
ATOM 745 C C . ASN A 1 91 ? -7.426 1.015 5.977 1.00 90.69 91 ASN A C 1
ATOM 747 O O . ASN A 1 91 ? -7.673 0.285 6.938 1.00 90.69 91 ASN A O 1
ATOM 751 N N . ILE A 1 92 ? -6.407 1.882 5.979 1.00 95.00 92 ILE A N 1
ATOM 752 C CA . ILE A 1 92 ? -5.535 2.092 7.143 1.00 95.00 92 ILE A CA 1
ATOM 753 C C . ILE A 1 92 ? -6.361 2.576 8.336 1.00 95.00 92 ILE A C 1
ATOM 755 O O . ILE A 1 92 ? -6.185 2.076 9.446 1.00 95.00 92 ILE A O 1
ATOM 759 N N . SER A 1 93 ? -7.265 3.531 8.111 1.00 95.50 93 SER A N 1
ATOM 760 C CA . SER A 1 93 ? -8.142 4.085 9.140 1.00 95.50 93 SER A CA 1
ATOM 761 C C . SER A 1 93 ? -9.055 3.026 9.752 1.00 95.50 93 SER A C 1
ATOM 763 O O . SER A 1 93 ? -9.083 2.892 10.973 1.00 95.50 93 SER A O 1
ATOM 765 N N . GLU A 1 94 ? -9.774 2.266 8.926 1.00 94.12 94 GLU A N 1
ATOM 766 C CA . GLU A 1 94 ? -10.668 1.192 9.376 1.00 94.12 94 GLU A CA 1
ATOM 767 C C . GLU A 1 94 ? -9.893 0.123 10.152 1.00 94.12 94 GLU A C 1
ATOM 769 O O . GLU A 1 94 ? -10.213 -0.161 11.306 1.00 94.12 94 GLU A O 1
ATOM 774 N N . THR A 1 95 ? -8.796 -0.376 9.575 1.00 95.25 95 THR A N 1
ATOM 775 C CA . THR A 1 95 ? -7.970 -1.418 10.200 1.00 95.25 95 THR A CA 1
ATOM 776 C C . THR A 1 95 ? -7.392 -0.950 11.537 1.00 95.25 95 THR A C 1
ATOM 778 O O . THR A 1 95 ? -7.416 -1.682 12.526 1.00 95.25 95 THR A O 1
ATOM 781 N N . LEU A 1 96 ? -6.894 0.288 11.611 1.00 97.19 96 LEU A N 1
ATOM 782 C CA . LEU A 1 96 ? -6.345 0.837 12.850 1.00 97.19 96 LEU A CA 1
ATOM 783 C C . LEU A 1 96 ? -7.426 1.052 13.918 1.00 97.19 96 LEU A C 1
ATOM 785 O O . LEU A 1 96 ? -7.176 0.783 15.094 1.00 97.19 96 LEU A O 1
ATOM 789 N N . GLN A 1 97 ? -8.620 1.510 13.536 1.00 96.81 97 GLN A N 1
ATOM 790 C CA . GLN A 1 97 ? -9.742 1.648 14.466 1.00 96.81 97 GLN A CA 1
ATOM 791 C C . GLN A 1 97 ? -10.177 0.290 15.029 1.00 96.81 97 GLN A C 1
ATOM 793 O O . GLN A 1 97 ? -10.365 0.169 16.241 1.00 96.81 97 GLN A O 1
ATOM 798 N N . ASP A 1 98 ? -10.250 -0.743 14.191 1.00 95.81 98 ASP A N 1
ATOM 799 C CA . ASP A 1 98 ? -10.576 -2.103 14.623 1.00 95.81 98 ASP A CA 1
ATOM 800 C C . ASP A 1 98 ? -9.547 -2.651 15.618 1.00 95.81 98 ASP A C 1
ATOM 802 O O . ASP A 1 98 ? -9.913 -3.197 16.664 1.00 95.81 98 ASP A O 1
ATOM 806 N N . LEU A 1 99 ? -8.255 -2.442 15.351 1.00 96.88 99 LEU A N 1
ATOM 807 C CA . LEU A 1 99 ? -7.175 -2.820 16.266 1.00 96.88 99 LEU A CA 1
ATOM 808 C C . LEU A 1 99 ? -7.268 -2.071 17.603 1.00 96.88 99 LEU A C 1
ATOM 810 O O . LEU A 1 99 ? -7.146 -2.682 18.667 1.00 96.88 99 LEU A O 1
ATOM 814 N N . LEU A 1 100 ? -7.528 -0.762 17.581 1.00 97.69 100 LEU A N 1
ATOM 815 C CA . LEU A 1 100 ? -7.708 0.031 18.800 1.00 97.69 100 LEU A CA 1
ATOM 816 C C . LEU A 1 100 ? -8.898 -0.467 19.630 1.00 97.69 100 LEU A C 1
ATOM 818 O O . LEU A 1 100 ? -8.760 -0.656 20.842 1.00 97.69 100 LEU A O 1
ATOM 822 N N . ASN A 1 101 ? -10.033 -0.745 18.984 1.00 97.38 101 ASN A N 1
ATOM 823 C CA . ASN A 1 101 ? -11.236 -1.262 19.633 1.00 97.38 101 ASN A CA 1
ATOM 824 C C . ASN A 1 101 ? -10.990 -2.642 20.256 1.00 97.38 101 ASN A C 1
ATOM 826 O O . ASN A 1 101 ? -11.272 -2.847 21.439 1.00 97.38 101 ASN A O 1
ATOM 830 N N . LYS A 1 102 ? -10.383 -3.567 19.501 1.00 96.81 102 LYS A N 1
ATOM 831 C CA . LYS A 1 102 ? -10.044 -4.923 19.964 1.00 96.81 102 LYS A CA 1
ATOM 832 C C . LYS A 1 102 ? -9.152 -4.914 21.208 1.00 96.81 102 LYS A C 1
ATOM 834 O O . LYS A 1 102 ? -9.297 -5.769 22.078 1.00 96.81 102 LYS A O 1
ATOM 839 N N . HIS A 1 103 ? -8.255 -3.937 21.316 1.00 97.56 103 HIS A N 1
ATOM 840 C CA . HIS A 1 103 ? -7.340 -3.785 22.447 1.00 97.56 103 HIS A CA 1
ATOM 841 C C . HIS A 1 103 ? -7.838 -2.806 23.528 1.00 97.56 103 HIS A C 1
ATOM 843 O O . HIS A 1 103 ? -7.080 -2.491 24.448 1.00 97.56 103 HIS A O 1
ATOM 849 N N . SER A 1 104 ? -9.086 -2.317 23.442 1.00 97.88 104 SER A N 1
ATOM 850 C CA . SER A 1 104 ? -9.646 -1.295 24.348 1.00 97.88 104 SER A CA 1
ATOM 851 C C . SER A 1 104 ? -8.703 -0.093 24.539 1.00 97.88 104 SER A C 1
ATOM 853 O O . SER A 1 104 ? -8.420 0.345 25.658 1.00 97.88 104 SER A O 1
ATOM 855 N N . MET A 1 105 ? -8.143 0.406 23.435 1.00 97.94 105 MET A N 1
ATOM 856 C CA . MET A 1 105 ? -7.067 1.393 23.427 1.00 97.94 105 MET A CA 1
ATOM 857 C C . MET A 1 105 ? -7.514 2.715 22.809 1.00 97.94 105 MET A C 1
ATOM 859 O O . MET A 1 105 ? -8.129 2.744 21.751 1.00 97.94 105 MET A O 1
ATOM 863 N N . SER A 1 106 ? -7.145 3.834 23.436 1.00 98.31 106 SER A N 1
ATOM 864 C CA . SER A 1 106 ? -7.342 5.160 22.844 1.00 98.31 106 SER A CA 1
ATOM 865 C C . SER A 1 106 ? -6.172 5.565 21.945 1.00 98.31 106 SER A C 1
ATOM 867 O O . SER A 1 106 ? -5.022 5.183 22.181 1.00 98.31 106 SER A O 1
ATOM 869 N N . THR A 1 107 ? -6.442 6.427 20.964 1.00 98.12 107 THR A N 1
ATOM 870 C CA . THR A 1 107 ? -5.424 7.024 20.077 1.00 98.12 107 THR A CA 1
ATOM 871 C C . THR A 1 107 ? -4.316 7.739 20.855 1.00 98.12 107 THR A C 1
ATOM 873 O O . THR A 1 107 ? -3.139 7.587 20.536 1.00 98.12 107 THR A O 1
ATOM 876 N N . HIS A 1 108 ? -4.668 8.458 21.927 1.00 98.38 108 HIS A N 1
ATOM 877 C CA . HIS A 1 108 ? -3.703 9.118 22.812 1.00 98.38 108 HIS A CA 1
ATOM 878 C C . HIS A 1 108 ? -2.795 8.117 23.536 1.00 98.38 108 HIS A C 1
ATOM 880 O O . HIS A 1 108 ? -1.593 8.342 23.666 1.00 98.38 108 HIS A O 1
ATOM 886 N N . LYS A 1 109 ? -3.347 6.990 24.003 1.00 98.44 109 LYS A N 1
ATOM 887 C CA . LYS A 1 109 ? -2.541 5.941 24.635 1.00 98.44 109 LYS A CA 1
ATOM 888 C C . LYS A 1 109 ? -1.571 5.327 23.623 1.00 98.44 109 LYS A C 1
ATOM 890 O O . LYS A 1 109 ? -0.384 5.224 23.927 1.00 98.44 109 LYS A O 1
ATOM 895 N N . LEU A 1 110 ? -2.046 5.005 22.417 1.00 98.38 110 LEU A N 1
ATOM 896 C CA . LEU A 1 110 ? -1.198 4.470 21.350 1.00 98.38 110 LEU A CA 1
ATOM 897 C C . LEU A 1 110 ? -0.078 5.451 20.966 1.00 98.38 110 LEU A C 1
ATOM 899 O O . LEU A 1 110 ? 1.076 5.044 20.851 1.00 98.38 110 LEU A O 1
ATOM 903 N N . SER A 1 111 ? -0.375 6.750 20.840 1.00 98.38 111 SER A N 1
ATOM 904 C CA . SER A 1 111 ? 0.633 7.750 20.464 1.00 98.38 111 SER A CA 1
ATOM 905 C C . SER A 1 111 ? 1.773 7.843 21.482 1.00 98.38 111 SER A C 1
ATOM 907 O O . SER A 1 111 ? 2.935 7.974 21.097 1.00 98.38 111 SER A O 1
ATOM 909 N N . LYS A 1 112 ? 1.465 7.726 22.782 1.00 98.44 112 LYS A N 1
ATOM 910 C CA . LYS A 1 112 ? 2.481 7.682 23.846 1.00 98.44 112 LYS A CA 1
ATOM 911 C C . LYS A 1 112 ? 3.335 6.418 23.773 1.00 98.44 112 LYS A C 1
ATOM 913 O O . LYS A 1 112 ? 4.543 6.521 23.937 1.00 98.44 112 LYS A O 1
ATOM 918 N N . ILE A 1 113 ? 2.728 5.264 23.493 1.00 98.25 113 ILE A N 1
ATOM 919 C CA . ILE A 1 113 ? 3.441 3.982 23.391 1.00 98.25 113 ILE A CA 1
ATOM 920 C C . ILE A 1 113 ? 4.393 3.966 22.188 1.00 98.25 113 ILE A C 1
ATOM 922 O O . ILE A 1 113 ? 5.535 3.535 22.314 1.00 98.25 113 ILE A O 1
ATOM 926 N N . LEU A 1 114 ? 3.949 4.464 21.031 1.00 97.50 114 LEU A N 1
ATOM 927 C CA . LEU A 1 114 ? 4.751 4.469 19.801 1.00 97.50 114 LEU A CA 1
ATOM 928 C C . LEU A 1 114 ? 5.761 5.624 19.720 1.00 97.50 114 LEU A C 1
ATOM 930 O O . LEU A 1 114 ? 6.502 5.724 18.735 1.00 97.50 114 LEU A O 1
ATOM 934 N N . CYS A 1 115 ? 5.775 6.516 20.718 1.00 97.50 115 CYS A N 1
ATOM 935 C CA . CYS A 1 115 ? 6.519 7.777 20.689 1.00 97.50 115 CYS A CA 1
ATOM 936 C C . CYS A 1 115 ? 6.248 8.566 19.393 1.00 97.50 115 CYS A C 1
ATOM 938 O O . CYS A 1 115 ? 7.168 9.014 18.707 1.00 97.50 115 CYS A O 1
ATOM 940 N N . MET A 1 116 ? 4.970 8.691 19.034 1.00 97.12 116 MET A N 1
ATOM 941 C CA . MET A 1 116 ? 4.493 9.439 17.870 1.00 97.12 116 MET A CA 1
ATOM 942 C C . MET A 1 116 ? 3.656 10.632 18.331 1.00 97.12 116 MET A C 1
ATOM 944 O O . MET A 1 116 ? 3.058 10.606 19.411 1.00 97.12 116 MET A O 1
ATOM 948 N N . SER A 1 117 ? 3.596 11.694 17.524 1.00 97.56 117 SER A N 1
ATOM 949 C CA . SER A 1 117 ? 2.685 12.796 17.829 1.00 97.56 117 SER A CA 1
ATOM 950 C C . SER A 1 117 ? 1.241 12.294 17.805 1.00 97.56 117 SER A C 1
ATOM 952 O O . SER A 1 117 ? 0.867 11.420 17.018 1.00 97.56 117 SER A O 1
ATOM 954 N N . TYR A 1 118 ? 0.419 12.865 18.683 1.00 97.94 118 TYR A N 1
ATOM 955 C CA . TYR A 1 118 ? -1.006 12.554 18.725 1.00 97.94 118 TYR A CA 1
ATOM 956 C C . TYR A 1 118 ? -1.680 12.830 17.375 1.00 97.94 118 TYR A C 1
ATOM 958 O O . TYR A 1 118 ? -2.467 12.007 16.919 1.00 97.94 118 TYR A O 1
ATOM 966 N N . SER A 1 119 ? -1.315 13.937 16.714 1.00 97.56 119 SER A N 1
ATOM 967 C CA . SER A 1 119 ? -1.845 14.309 15.398 1.00 97.56 119 SER A CA 1
ATOM 968 C C . SER A 1 119 ? -1.595 13.235 14.345 1.00 97.56 119 SER A C 1
ATOM 970 O O . SER A 1 119 ? -2.523 12.876 13.641 1.00 97.56 119 SER A O 1
ATOM 972 N N . THR A 1 120 ? -0.401 12.637 14.292 1.00 96.88 120 THR A N 1
ATOM 973 C CA . THR A 1 120 ? -0.104 11.585 13.309 1.00 96.88 120 THR A CA 1
ATOM 974 C C . THR A 1 120 ? -0.998 10.362 13.502 1.00 96.88 120 THR A C 1
ATOM 976 O O . THR A 1 120 ? -1.547 9.848 12.535 1.00 96.88 120 THR A O 1
ATOM 979 N N . ILE A 1 121 ? -1.181 9.893 14.741 1.00 98.00 121 ILE A N 1
ATOM 980 C CA . ILE A 1 121 ? -2.072 8.751 15.012 1.00 98.00 121 ILE A CA 1
ATOM 981 C C . ILE A 1 121 ? -3.532 9.117 14.734 1.00 98.00 121 ILE A C 1
ATOM 983 O O . ILE A 1 121 ? -4.278 8.306 14.189 1.00 98.00 121 ILE A O 1
ATOM 987 N N . TYR A 1 122 ? -3.933 10.335 15.093 1.00 97.56 122 TYR A N 1
ATOM 988 C CA . TYR A 1 122 ? -5.272 10.841 14.831 1.00 97.56 122 TYR A CA 1
ATOM 989 C C . TYR A 1 122 ? -5.571 10.905 13.326 1.00 97.56 122 TYR A C 1
ATOM 991 O O . TYR A 1 122 ? -6.606 10.399 12.903 1.00 97.56 122 TYR A O 1
ATOM 999 N N . ASP A 1 123 ? -4.650 11.436 12.520 1.00 97.06 123 ASP A N 1
ATOM 1000 C CA . ASP A 1 123 ? -4.791 11.542 11.065 1.00 97.06 123 ASP A CA 1
ATOM 1001 C C . ASP A 1 123 ? -4.885 10.160 10.406 1.00 97.06 123 ASP A C 1
ATOM 1003 O O . ASP A 1 123 ? -5.736 9.949 9.539 1.00 97.06 123 ASP A O 1
ATOM 1007 N N . LEU A 1 124 ? -4.084 9.191 10.874 1.00 97.12 124 LEU A N 1
ATOM 1008 C CA . LEU A 1 124 ? -4.181 7.792 10.439 1.00 97.12 124 LEU A CA 1
ATOM 1009 C C . LEU A 1 124 ? -5.562 7.197 10.749 1.00 97.12 124 LEU A C 1
ATOM 1011 O O . LEU A 1 124 ? -6.154 6.565 9.884 1.00 97.12 124 LEU A O 1
ATOM 1015 N N . CYS A 1 125 ? -6.104 7.439 11.948 1.00 96.75 125 CYS A N 1
ATOM 1016 C CA . CYS A 1 125 ? -7.433 6.953 12.343 1.00 96.75 125 CYS A CA 1
ATOM 1017 C C . CYS A 1 125 ? -8.591 7.682 11.649 1.00 96.75 125 CYS A C 1
ATOM 1019 O O . CYS A 1 125 ? -9.729 7.236 11.750 1.00 96.75 125 CYS A O 1
ATOM 1021 N N . LYS A 1 126 ? -8.343 8.840 11.029 1.00 96.12 126 LYS A N 1
ATOM 1022 C CA . LYS A 1 126 ? -9.354 9.596 10.280 1.00 96.12 126 LYS A CA 1
ATOM 1023 C C . LYS A 1 126 ? -9.297 9.352 8.778 1.00 96.12 126 LYS A C 1
ATOM 1025 O O . LYS A 1 126 ? -10.214 9.780 8.087 1.00 96.12 126 LYS A O 1
ATOM 1030 N N . GLY A 1 127 ? -8.252 8.690 8.281 1.00 91.00 127 GLY A N 1
ATOM 1031 C CA . GLY A 1 127 ? -8.075 8.450 6.852 1.00 91.00 127 GLY A CA 1
ATOM 1032 C C . GLY A 1 127 ? -7.910 9.749 6.063 1.00 91.00 127 GLY A C 1
ATOM 1033 O O . GLY A 1 127 ? -8.431 9.868 4.956 1.00 91.00 127 GLY A O 1
ATOM 1034 N N . VAL A 1 128 ? -7.226 10.745 6.643 1.00 90.31 128 VAL A N 1
ATOM 1035 C CA . VAL A 1 128 ? -6.980 12.047 5.995 1.00 90.31 128 VAL A CA 1
ATOM 1036 C C . VAL A 1 128 ? -6.271 11.836 4.652 1.00 90.31 128 VAL A C 1
ATOM 1038 O O . VAL A 1 128 ? -5.506 10.893 4.497 1.00 90.31 128 VAL A O 1
ATOM 1041 N N . GLU A 1 129 ? -6.481 12.716 3.670 1.00 83.75 129 GLU A N 1
ATOM 1042 C CA . GLU A 1 129 ? -5.912 12.586 2.313 1.00 83.75 129 GLU A CA 1
ATOM 1043 C C . GLU A 1 129 ? -4.374 12.638 2.247 1.00 83.75 129 GLU A C 1
ATOM 1045 O O . GLU A 1 129 ? -3.772 12.336 1.213 1.00 83.75 129 GLU A O 1
ATOM 1050 N N . THR A 1 130 ? -3.709 13.018 3.337 1.00 89.31 130 THR A N 1
ATOM 1051 C CA . THR A 1 130 ? -2.252 13.083 3.390 1.00 89.31 130 THR A CA 1
ATOM 1052 C C . THR A 1 130 ? -1.649 11.683 3.301 1.00 89.31 130 THR A C 1
ATOM 1054 O O . THR A 1 130 ? -2.061 10.747 3.982 1.00 89.31 130 THR A O 1
ATOM 1057 N N . VAL A 1 131 ? -0.641 11.518 2.440 1.00 91.38 131 VAL A N 1
ATOM 1058 C CA . VAL A 1 131 ? 0.048 10.229 2.301 1.00 91.38 131 VAL A CA 1
ATOM 1059 C C . VAL A 1 131 ? 0.887 9.975 3.559 1.00 91.38 131 VAL A C 1
ATOM 1061 O O . VAL A 1 131 ? 1.821 10.753 3.832 1.00 91.38 131 VAL A O 1
ATOM 1064 N N . PRO A 1 132 ? 0.601 8.898 4.311 1.00 94.38 132 PRO A N 1
ATOM 1065 C CA . PRO A 1 132 ? 1.318 8.598 5.534 1.00 94.38 132 PRO A CA 1
ATOM 1066 C C . PRO A 1 132 ? 2.774 8.238 5.242 1.00 94.38 132 PRO A C 1
ATOM 1068 O O . PRO A 1 132 ? 3.147 7.766 4.162 1.00 94.38 132 PRO A O 1
ATOM 1071 N N . ALA A 1 133 ? 3.619 8.500 6.230 1.00 95.38 133 ALA A N 1
ATOM 1072 C CA . ALA A 1 133 ? 5.019 8.133 6.169 1.00 95.38 133 ALA A CA 1
ATOM 1073 C C . ALA A 1 133 ? 5.179 6.643 6.519 1.00 95.38 133 ALA A C 1
ATOM 1075 O O . ALA A 1 133 ? 4.529 6.148 7.445 1.00 95.38 133 ALA A O 1
ATOM 1076 N N . LEU A 1 134 ? 6.014 5.918 5.773 1.00 95.25 134 LEU A N 1
ATOM 1077 C CA . LEU A 1 134 ? 6.121 4.465 5.889 1.00 95.25 134 LEU A CA 1
ATOM 1078 C C . LEU A 1 134 ? 6.624 4.049 7.274 1.00 95.25 134 LEU A C 1
ATOM 1080 O O . LEU A 1 134 ? 6.096 3.094 7.841 1.00 95.25 134 LEU A O 1
ATOM 1084 N N . SER A 1 135 ? 7.572 4.787 7.865 1.00 95.00 135 SER A N 1
ATOM 1085 C CA . SER A 1 135 ? 8.090 4.451 9.199 1.00 95.00 135 SER A CA 1
ATOM 1086 C C . SER A 1 135 ? 7.002 4.455 10.279 1.00 95.00 135 SER A C 1
ATOM 1088 O O . SER A 1 135 ? 7.029 3.637 11.200 1.00 95.00 135 SER A O 1
ATOM 1090 N N . SER A 1 136 ? 6.010 5.341 10.145 1.00 96.25 136 SER A N 1
ATOM 1091 C CA . SER A 1 136 ? 4.874 5.430 11.063 1.00 96.25 136 SER A CA 1
ATOM 1092 C C . SER A 1 136 ? 4.000 4.180 10.976 1.00 96.25 136 SER A C 1
ATOM 1094 O O . SER A 1 136 ? 3.625 3.618 12.002 1.00 96.25 136 SER A O 1
ATOM 1096 N N . LEU A 1 137 ? 3.737 3.699 9.760 1.00 97.06 137 LEU A N 1
ATOM 1097 C CA . LEU A 1 137 ? 2.960 2.481 9.529 1.00 97.06 137 LEU A CA 1
ATOM 1098 C C . LEU A 1 137 ? 3.703 1.228 9.994 1.00 97.06 137 LEU A C 1
ATOM 1100 O O . LEU A 1 137 ? 3.091 0.367 10.617 1.00 97.06 137 LEU A O 1
ATOM 1104 N N . ILE A 1 138 ? 5.022 1.155 9.778 1.00 95.81 138 ILE A N 1
ATOM 1105 C CA . ILE A 1 138 ? 5.863 0.062 10.296 1.00 95.81 138 ILE A CA 1
ATOM 1106 C C . ILE A 1 138 ? 5.758 -0.015 11.826 1.00 95.81 138 ILE A C 1
ATOM 1108 O O . ILE A 1 138 ? 5.574 -1.099 12.373 1.00 95.81 138 ILE A O 1
ATOM 1112 N N . LYS A 1 139 ? 5.834 1.123 12.534 1.00 96.88 139 LYS A N 1
ATOM 1113 C CA . LYS A 1 139 ? 5.693 1.158 14.003 1.00 96.88 139 LYS A CA 1
ATOM 1114 C C . LYS A 1 139 ? 4.337 0.631 14.467 1.00 96.88 139 LYS A C 1
ATOM 1116 O O . LYS A 1 139 ? 4.287 -0.148 15.415 1.00 96.88 139 LYS A O 1
ATOM 1121 N N . VAL A 1 140 ? 3.261 1.053 13.803 1.00 97.75 140 VAL A N 1
ATOM 1122 C CA . VAL A 1 140 ? 1.898 0.594 14.102 1.00 97.75 140 VAL A CA 1
ATOM 1123 C C . VAL A 1 140 ? 1.774 -0.913 13.857 1.00 97.75 140 VAL A C 1
ATOM 1125 O O . VAL A 1 140 ? 1.361 -1.635 14.762 1.00 97.75 140 VAL A O 1
ATOM 1128 N N . ALA A 1 141 ? 2.193 -1.399 12.685 1.00 96.69 141 ALA A N 1
ATOM 1129 C CA . ALA A 1 141 ? 2.136 -2.817 12.327 1.00 96.69 141 ALA A CA 1
ATOM 1130 C C . ALA A 1 141 ? 2.937 -3.694 13.307 1.00 96.69 141 ALA A C 1
ATOM 1132 O O . ALA A 1 141 ? 2.421 -4.688 13.812 1.00 96.69 141 ALA A O 1
ATOM 1133 N N . ASN A 1 142 ? 4.155 -3.270 13.665 1.00 96.25 142 ASN A N 1
ATOM 1134 C CA . ASN A 1 142 ? 5.003 -3.977 14.627 1.00 96.25 142 ASN A CA 1
ATOM 1135 C C . ASN A 1 142 ? 4.389 -4.039 16.027 1.00 96.25 142 ASN A C 1
ATOM 1137 O O . ASN A 1 142 ? 4.482 -5.070 16.690 1.00 96.25 142 ASN A O 1
ATOM 1141 N N . TYR A 1 143 ? 3.756 -2.956 16.484 1.00 97.94 143 TYR A N 1
ATOM 1142 C CA . TYR A 1 143 ? 3.109 -2.925 17.795 1.00 97.94 143 TYR A CA 1
ATOM 1143 C C . TYR A 1 143 ? 1.941 -3.908 17.892 1.00 97.94 143 TYR A C 1
ATOM 1145 O O . TYR A 1 143 ? 1.822 -4.626 18.883 1.00 97.94 143 TYR A O 1
ATOM 1153 N N . PHE A 1 144 ? 1.107 -3.964 16.851 1.00 97.25 144 PHE A N 1
ATOM 1154 C CA . PHE A 1 144 ? -0.024 -4.889 16.781 1.00 97.25 144 PHE A CA 1
ATOM 1155 C C . PHE A 1 144 ? 0.355 -6.294 16.288 1.00 97.25 144 PHE A C 1
ATOM 1157 O O . PHE A 1 144 ? -0.507 -7.166 16.258 1.00 97.25 144 PHE A O 1
ATOM 1164 N N . GLN A 1 145 ? 1.628 -6.525 15.945 1.00 96.00 145 GLN A N 1
ATOM 1165 C CA . GLN A 1 145 ? 2.146 -7.793 15.417 1.00 96.00 145 GLN A CA 1
ATOM 1166 C C . GLN A 1 145 ? 1.391 -8.286 14.170 1.00 96.00 145 GLN A C 1
ATOM 1168 O O . GLN A 1 145 ? 1.121 -9.477 14.026 1.00 96.00 145 GLN A O 1
ATOM 1173 N N . ILE A 1 146 ? 1.059 -7.363 13.266 1.00 94.88 146 ILE A N 1
ATOM 1174 C CA . ILE A 1 146 ? 0.417 -7.667 11.980 1.00 94.88 146 ILE A CA 1
ATOM 1175 C C . ILE A 1 146 ? 1.356 -7.371 10.811 1.00 94.88 146 ILE A C 1
ATOM 1177 O O . ILE A 1 146 ? 2.314 -6.603 10.936 1.00 94.88 146 ILE A O 1
ATOM 1181 N N . ASP A 1 147 ? 1.076 -7.973 9.656 1.00 94.44 147 ASP A N 1
ATOM 1182 C CA . ASP A 1 147 ? 1.786 -7.640 8.421 1.00 94.44 147 ASP A CA 1
ATOM 1183 C C . ASP A 1 147 ? 1.449 -6.194 8.007 1.00 94.44 147 ASP A C 1
ATOM 1185 O O . ASP A 1 147 ? 0.309 -5.742 8.145 1.00 94.44 147 ASP A O 1
ATOM 1189 N N . ILE A 1 148 ? 2.423 -5.442 7.486 1.00 95.19 148 ILE A N 1
ATOM 1190 C CA . ILE A 1 148 ? 2.165 -4.065 7.037 1.00 95.19 148 ILE A CA 1
ATOM 1191 C C . ILE A 1 148 ? 1.141 -4.033 5.894 1.00 95.19 148 ILE A C 1
ATOM 1193 O O . ILE A 1 148 ? 0.379 -3.079 5.761 1.00 95.19 148 ILE A O 1
ATOM 1197 N N . GLU A 1 149 ? 1.095 -5.086 5.080 1.00 93.19 149 GLU A N 1
ATOM 1198 C CA . GLU A 1 149 ? 0.126 -5.222 4.001 1.00 93.19 149 GLU A CA 1
ATOM 1199 C C . GLU A 1 149 ? -1.287 -5.467 4.536 1.00 93.19 149 GLU A C 1
ATOM 1201 O O . GLU A 1 149 ? -2.247 -4.981 3.944 1.00 93.19 149 GLU A O 1
ATOM 1206 N N . GLU A 1 150 ? -1.425 -6.139 5.683 1.00 92.56 150 GLU A N 1
ATOM 1207 C CA . GLU A 1 150 ? -2.708 -6.274 6.377 1.00 92.56 150 GLU A CA 1
ATOM 1208 C C . GLU A 1 150 ? -3.198 -4.910 6.874 1.00 92.56 150 GLU A C 1
ATOM 1210 O O . GLU A 1 150 ? -4.362 -4.577 6.683 1.00 92.56 150 GLU A O 1
ATOM 1215 N N . LEU A 1 151 ? -2.300 -4.071 7.402 1.00 94.50 151 LEU A N 1
ATOM 1216 C CA . LEU A 1 151 ? -2.638 -2.705 7.813 1.00 94.50 151 LEU A CA 1
ATOM 1217 C C . LEU A 1 151 ? -3.080 -1.815 6.636 1.00 94.50 151 LEU A C 1
ATOM 1219 O O . LEU A 1 151 ? -3.966 -0.981 6.794 1.00 94.50 151 LEU A O 1
ATOM 1223 N N . ILE A 1 152 ? -2.443 -1.953 5.470 1.00 92.69 152 ILE A N 1
ATOM 1224 C CA . ILE A 1 152 ? -2.656 -1.065 4.310 1.00 92.69 152 ILE A CA 1
ATOM 1225 C C . ILE A 1 152 ? -3.814 -1.531 3.425 1.00 92.69 152 ILE A C 1
ATOM 1227 O O . ILE A 1 152 ? -4.580 -0.713 2.913 1.00 92.69 152 ILE A O 1
ATOM 1231 N N . TYR A 1 153 ? -3.924 -2.837 3.198 1.00 87.56 153 TYR A N 1
ATOM 1232 C CA . TYR A 1 153 ? -4.906 -3.417 2.284 1.00 87.56 153 TYR A CA 1
ATOM 1233 C C . TYR A 1 153 ? -6.099 -4.052 3.014 1.00 87.56 153 TYR A C 1
ATOM 1235 O O . TYR A 1 153 ? -7.080 -4.408 2.352 1.00 87.56 153 TYR A O 1
ATOM 1243 N N . GLY A 1 154 ? -6.049 -4.150 4.349 1.00 77.69 154 GLY A N 1
ATOM 1244 C CA . GLY A 1 154 ? -7.186 -4.433 5.225 1.00 77.69 154 GLY A CA 1
ATOM 1245 C C . GLY A 1 154 ? -8.006 -5.656 4.793 1.00 77.69 154 GLY A C 1
ATOM 1246 O O . GLY A 1 154 ? -7.418 -6.690 4.457 1.00 77.69 154 GLY A O 1
ATOM 1247 N N . PRO A 1 155 ? -9.351 -5.554 4.721 1.00 59.75 155 PRO A N 1
ATOM 1248 C CA . PRO A 1 155 ? -10.235 -6.659 4.332 1.00 59.75 155 PRO A CA 1
ATOM 1249 C C . PRO A 1 155 ? -9.835 -7.301 2.999 1.00 59.75 155 PRO A C 1
ATOM 1251 O O . PRO A 1 155 ? -9.970 -8.506 2.807 1.00 59.75 155 PRO A O 1
ATOM 1254 N N . THR A 1 156 ? -9.282 -6.506 2.081 1.00 54.44 156 THR A N 1
ATOM 1255 C CA . THR A 1 156 ? -8.791 -6.974 0.782 1.00 54.44 156 THR A CA 1
ATOM 1256 C C . THR A 1 156 ? -7.572 -7.888 0.927 1.00 54.44 156 THR A C 1
ATOM 1258 O O . THR A 1 156 ? -7.427 -8.839 0.164 1.00 54.44 156 THR A O 1
ATOM 1261 N N . PHE A 1 157 ? -6.696 -7.653 1.909 1.00 46.03 157 PHE A N 1
ATOM 1262 C CA . PHE A 1 157 ? -5.512 -8.485 2.133 1.00 46.03 157 PHE A CA 1
ATOM 1263 C C . PHE A 1 157 ? -5.864 -9.884 2.632 1.00 46.03 157 PHE A C 1
ATOM 1265 O O . PHE A 1 157 ? -5.288 -10.866 2.162 1.00 46.03 157 PHE A O 1
ATOM 1272 N N . SER A 1 158 ? -6.847 -9.991 3.533 1.00 42.53 158 SER A N 1
ATOM 1273 C CA . SER A 1 158 ? -7.364 -11.276 4.021 1.00 42.53 158 SER A CA 1
ATOM 1274 C C . SER A 1 158 ? -7.841 -12.144 2.854 1.00 42.53 158 SER A C 1
ATOM 1276 O O . SER A 1 158 ? -7.570 -13.343 2.802 1.00 42.53 158 SER A O 1
ATOM 1278 N N . LEU A 1 159 ? -8.467 -11.507 1.861 1.00 35.94 159 LEU A N 1
ATOM 1279 C CA . LEU A 1 159 ? -8.875 -12.142 0.616 1.00 35.94 159 LEU A CA 1
ATOM 1280 C C . LEU A 1 159 ? -7.646 -12.538 -0.237 1.00 35.94 159 LEU A C 1
ATOM 1282 O O . LEU A 1 159 ? -7.537 -13.675 -0.690 1.00 35.94 159 LEU A O 1
ATOM 1286 N N . TYR A 1 160 ? -6.652 -11.661 -0.409 1.00 32.00 160 TYR A N 1
ATOM 1287 C CA . TYR A 1 160 ? -5.458 -11.970 -1.214 1.00 32.00 160 TYR A CA 1
ATOM 1288 C C . TYR A 1 160 ? -4.586 -13.089 -0.618 1.00 32.00 160 TYR A C 1
ATOM 1290 O O . TYR A 1 160 ? -4.041 -13.897 -1.376 1.00 32.00 160 TYR A O 1
ATOM 1298 N N . ARG A 1 161 ? -4.461 -13.180 0.711 1.00 29.41 161 ARG A N 1
ATOM 1299 C CA . ARG A 1 161 ? -3.680 -14.230 1.385 1.00 29.41 161 ARG A CA 1
ATOM 1300 C C . ARG A 1 161 ? -4.281 -15.621 1.153 1.00 29.41 161 ARG A C 1
ATOM 1302 O O . ARG A 1 161 ? -3.539 -16.536 0.800 1.00 29.41 161 ARG A O 1
ATOM 1309 N N . LEU A 1 162 ? -5.615 -15.733 1.187 1.00 30.05 162 LEU A N 1
ATOM 1310 C CA . LEU A 1 162 ? -6.343 -16.947 0.786 1.00 30.05 162 LEU A CA 1
ATOM 1311 C C . LEU A 1 162 ? -6.039 -17.352 -0.669 1.00 30.05 162 LEU A C 1
ATOM 1313 O O . LEU A 1 162 ? -5.941 -18.537 -0.971 1.00 30.05 162 LEU A O 1
ATOM 1317 N N . THR A 1 163 ? -5.835 -16.383 -1.570 1.00 38.00 163 THR A N 1
ATOM 1318 C CA . THR A 1 163 ? -5.550 -16.667 -2.992 1.00 38.00 163 THR A CA 1
ATOM 1319 C C . THR A 1 163 ? -4.085 -16.997 -3.310 1.00 38.00 163 THR A C 1
ATOM 1321 O O . THR A 1 163 ? -3.813 -17.580 -4.358 1.00 38.00 163 THR A O 1
ATOM 1324 N N . ASN A 1 164 ? -3.123 -16.618 -2.459 1.00 34.62 164 ASN A N 1
ATOM 1325 C CA . ASN A 1 164 ? -1.690 -16.763 -2.755 1.00 34.62 164 ASN A CA 1
ATOM 1326 C C . ASN A 1 164 ? -1.022 -17.955 -2.044 1.00 34.62 164 ASN A C 1
ATOM 1328 O O . ASN A 1 164 ? -0.168 -18.590 -2.659 1.00 34.62 164 ASN A O 1
ATOM 1332 N N . GLU A 1 165 ? -1.405 -18.300 -0.807 1.00 31.41 165 GLU A N 1
ATOM 1333 C CA . GLU A 1 165 ? -0.833 -19.458 -0.080 1.00 31.41 165 GLU A CA 1
ATOM 1334 C C . GLU A 1 165 ? -1.375 -20.812 -0.597 1.00 31.41 165 GLU A C 1
ATOM 1336 O O . GLU A 1 165 ? -0.775 -21.864 -0.377 1.00 31.41 165 GLU A O 1
ATOM 1341 N N . HIS A 1 166 ? -2.456 -20.784 -1.383 1.00 32.31 166 HIS A N 1
ATOM 1342 C CA . HIS A 1 166 ? -3.024 -21.933 -2.089 1.00 32.31 166 HIS A CA 1
ATOM 1343 C C . HIS A 1 166 ? -3.094 -21.705 -3.599 1.00 32.31 166 HIS A C 1
ATOM 1345 O O . HIS A 1 166 ? -4.094 -22.031 -4.237 1.00 32.31 166 HIS A O 1
ATOM 1351 N N . ARG A 1 167 ? -2.012 -21.210 -4.213 1.00 31.64 167 ARG A N 1
ATOM 1352 C CA . ARG A 1 167 ? -1.826 -21.440 -5.652 1.00 31.64 167 ARG A CA 1
ATOM 1353 C C . ARG A 1 167 ? -1.531 -22.923 -5.901 1.00 31.64 167 ARG A C 1
ATOM 1355 O O . ARG A 1 167 ? -0.437 -23.290 -6.316 1.00 31.64 167 ARG A O 1
ATOM 1362 N N . GLN A 1 168 ? -2.543 -23.776 -5.749 1.00 27.31 168 GLN A N 1
ATOM 1363 C CA . GLN A 1 168 ? -2.794 -24.666 -6.867 1.00 27.31 168 GLN A CA 1
ATOM 1364 C C . GLN A 1 168 ? -3.115 -23.738 -8.032 1.00 27.31 168 GLN A C 1
ATOM 1366 O O . GLN A 1 168 ? -3.993 -22.881 -7.934 1.00 27.31 168 GLN A O 1
ATOM 1371 N N . VAL A 1 169 ? -2.342 -23.852 -9.111 1.00 27.39 169 VAL A N 1
ATOM 1372 C CA . VAL A 1 169 ? -2.818 -23.412 -10.418 1.00 27.39 169 VAL A CA 1
ATOM 1373 C C . VAL A 1 169 ? -4.211 -24.019 -10.528 1.00 27.39 169 VAL A C 1
ATOM 1375 O O . VAL A 1 169 ? -4.320 -25.246 -10.561 1.00 27.39 169 VAL A O 1
ATOM 1378 N N . LEU A 1 170 ? -5.266 -23.195 -10.456 1.00 29.47 170 LEU A N 1
ATOM 1379 C CA . LEU A 1 170 ? -6.598 -23.688 -10.774 1.00 29.47 170 LEU A CA 1
ATOM 1380 C C . LEU A 1 170 ? -6.432 -24.336 -12.143 1.00 29.47 170 LEU A C 1
ATOM 1382 O O . LEU A 1 170 ? -5.846 -23.683 -13.021 1.00 29.47 170 LEU A O 1
ATOM 1386 N N . PRO A 1 171 ? -6.810 -25.619 -12.299 1.00 28.25 171 PRO A N 1
ATOM 1387 C CA . PRO A 1 171 ? -6.660 -26.279 -13.578 1.00 28.25 171 PRO A CA 1
ATOM 1388 C C . PRO A 1 171 ? -7.255 -25.342 -14.613 1.00 28.25 171 PRO A C 1
ATOM 1390 O O . PRO A 1 171 ? -8.273 -24.696 -14.348 1.00 28.25 171 PRO A O 1
ATOM 1393 N N . ILE A 1 172 ? -6.583 -25.213 -15.754 1.00 33.47 172 ILE A N 1
ATOM 1394 C CA . ILE A 1 172 ? -7.233 -24.650 -16.927 1.00 33.47 172 ILE A CA 1
ATOM 1395 C C . ILE A 1 172 ? -8.519 -25.459 -17.045 1.00 33.47 172 ILE A C 1
ATOM 1397 O O . ILE A 1 172 ? -8.467 -26.652 -17.340 1.00 33.47 172 ILE A O 1
ATOM 1401 N N . ILE A 1 173 ? -9.642 -24.843 -16.678 1.00 32.31 173 ILE A N 1
ATOM 1402 C CA . ILE A 1 173 ? -10.948 -25.446 -16.845 1.00 32.31 173 ILE A CA 1
ATOM 1403 C C . ILE A 1 173 ? -11.094 -25.429 -18.356 1.00 32.31 173 ILE A C 1
ATOM 1405 O O . ILE A 1 173 ? -11.367 -24.383 -18.951 1.00 32.31 173 ILE A O 1
ATOM 1409 N N . GLY A 1 174 ? -10.767 -26.561 -18.986 1.00 36.19 174 GLY A N 1
ATOM 1410 C CA . GLY A 1 174 ? -11.102 -26.791 -20.381 1.00 36.19 174 GLY A CA 1
ATOM 1411 C C . GLY A 1 174 ? -12.584 -26.482 -20.545 1.00 36.19 174 GLY A C 1
ATOM 1412 O O . GLY A 1 174 ? -13.356 -26.649 -19.600 1.00 36.19 174 GLY A O 1
ATOM 1413 N N . LEU A 1 175 ? -12.998 -25.989 -21.709 1.00 37.03 175 LEU A N 1
ATOM 1414 C CA . LEU A 1 175 ? -14.408 -25.669 -21.981 1.00 37.03 175 LEU A CA 1
ATOM 1415 C C . LEU A 1 175 ? -15.360 -26.806 -21.551 1.00 37.03 175 LEU A C 1
ATOM 1417 O O . LEU A 1 175 ? -16.471 -26.553 -21.103 1.00 37.03 175 LEU A O 1
ATOM 1421 N N . ASP A 1 176 ? -14.859 -28.032 -21.614 1.00 41.28 176 ASP A N 1
ATOM 1422 C CA . ASP A 1 176 ? -15.363 -29.333 -21.189 1.00 41.28 176 ASP A CA 1
ATOM 1423 C C . ASP A 1 176 ? -15.612 -29.517 -19.672 1.00 41.28 176 ASP A C 1
ATOM 1425 O O . ASP A 1 176 ? -16.329 -30.436 -19.293 1.00 41.28 176 ASP A O 1
ATOM 1429 N N . SER A 1 177 ? -15.112 -28.634 -18.801 1.00 35.25 177 SER A N 1
ATOM 1430 C CA . SER A 1 177 ? -15.363 -28.651 -17.341 1.00 35.25 177 SER A CA 1
ATOM 1431 C C . SER A 1 177 ? -16.318 -27.546 -16.857 1.00 35.25 177 SER A C 1
ATOM 1433 O O . SER A 1 177 ? -16.558 -27.387 -15.659 1.00 35.25 177 SER A O 1
ATOM 1435 N N . ILE A 1 178 ? -16.925 -26.817 -17.798 1.00 40.91 178 ILE A N 1
ATOM 1436 C CA . ILE A 1 178 ? -18.099 -25.972 -17.557 1.00 40.91 178 ILE A CA 1
ATOM 1437 C C . ILE A 1 178 ? -19.314 -26.891 -17.294 1.00 40.91 178 ILE A C 1
ATOM 1439 O O . ILE A 1 178 ? -19.522 -27.821 -18.068 1.00 40.91 178 ILE A O 1
ATOM 1443 N N . PRO A 1 179 ? -20.140 -26.658 -16.250 1.00 37.97 179 PRO A N 1
ATOM 1444 C CA . PRO A 1 179 ? -21.324 -27.477 -15.986 1.00 37.97 179 PRO A CA 1
ATOM 1445 C C . PRO A 1 179 ? -22.243 -27.568 -17.206 1.00 37.97 179 PRO A C 1
ATOM 1447 O O . PRO A 1 179 ? -22.508 -26.554 -17.852 1.00 37.97 179 PRO A O 1
ATOM 1450 N N . GLU A 1 180 ? -22.774 -28.758 -17.495 1.00 37.31 180 GLU A N 1
ATOM 1451 C CA . GLU A 1 180 ? -23.559 -29.005 -18.712 1.00 37.31 180 GLU A CA 1
ATOM 1452 C C . GLU A 1 180 ? -24.730 -28.033 -18.890 1.00 37.31 180 GLU A C 1
ATOM 1454 O O . GLU A 1 180 ? -25.003 -27.649 -20.013 1.00 37.31 180 GLU A O 1
ATOM 1459 N N . TRP A 1 181 ? -25.375 -27.531 -17.832 1.00 41.84 181 TRP A N 1
ATOM 1460 C CA . TRP A 1 181 ? -26.462 -26.544 -17.966 1.00 41.84 181 TRP A CA 1
ATOM 1461 C C . TRP A 1 181 ? -26.002 -25.171 -18.502 1.00 41.84 181 TRP A C 1
ATOM 1463 O O . TRP A 1 181 ? -26.805 -24.448 -19.085 1.00 41.84 181 TRP A O 1
ATOM 1473 N N . CYS A 1 182 ? -24.716 -24.824 -18.364 1.00 37.19 182 CYS A N 1
ATOM 1474 C CA . CYS A 1 182 ? -24.093 -23.674 -19.031 1.00 37.19 182 CYS A CA 1
ATOM 1475 C C . CYS A 1 182 ? -23.715 -23.982 -20.491 1.00 37.19 182 CYS A C 1
ATOM 1477 O O . CYS A 1 182 ? -23.631 -23.067 -21.306 1.00 37.19 182 CYS A O 1
ATOM 1479 N N . GLN A 1 183 ? -23.486 -25.253 -20.834 1.00 36.28 183 GLN A N 1
ATOM 1480 C CA . GLN A 1 183 ? -23.185 -25.702 -22.200 1.00 36.28 183 GLN A CA 1
ATOM 1481 C C . GLN A 1 183 ? -24.453 -26.053 -23.009 1.00 36.28 183 GLN A C 1
ATOM 1483 O O . GLN A 1 183 ? -24.443 -25.981 -24.238 1.00 36.28 183 GLN A O 1
ATOM 1488 N N . ALA A 1 184 ? -25.548 -26.405 -22.330 1.00 35.94 184 ALA A N 1
ATOM 1489 C CA . ALA A 1 184 ? -26.787 -26.945 -22.890 1.00 35.94 184 ALA A CA 1
ATOM 1490 C C . ALA A 1 184 ? -27.703 -25.887 -23.515 1.00 35.94 184 ALA A C 1
ATOM 1492 O O . ALA A 1 184 ? -28.695 -26.232 -24.151 1.00 35.94 184 ALA A O 1
ATOM 1493 N N . PHE A 1 185 ? -27.362 -24.602 -23.428 1.00 43.31 185 PHE A N 1
ATOM 1494 C CA . PHE A 1 185 ? -28.054 -23.548 -24.169 1.00 43.31 185 PHE A CA 1
ATOM 1495 C C . PHE A 1 185 ? -27.537 -23.453 -25.614 1.00 43.31 185 PHE A C 1
ATOM 1497 O O . PHE A 1 185 ? -27.066 -22.423 -26.090 1.00 43.31 185 PHE A O 1
ATOM 1504 N N . LYS A 1 186 ? -27.646 -24.577 -26.324 1.00 37.31 186 LYS A N 1
ATOM 1505 C CA . LYS A 1 186 ? -27.683 -24.657 -27.783 1.00 37.31 186 LYS A CA 1
ATOM 1506 C C . LYS A 1 186 ? -29.015 -25.283 -28.156 1.00 37.31 186 LYS A C 1
ATOM 1508 O O . LYS A 1 186 ? -29.090 -26.484 -28.360 1.00 37.31 186 LYS A O 1
ATOM 1513 N N . HIS A 1 187 ? -30.055 -24.466 -28.162 1.00 36.69 187 HIS A N 1
ATOM 1514 C CA . HIS A 1 187 ? -31.089 -24.410 -29.192 1.00 36.69 187 HIS A CA 1
ATOM 1515 C C . HIS A 1 187 ? -32.203 -23.501 -28.666 1.00 36.69 187 HIS A C 1
ATOM 1517 O O . HIS A 1 187 ? -32.808 -23.760 -27.633 1.00 36.69 187 HIS A O 1
ATOM 1523 N N . ASP A 1 188 ? -32.395 -22.414 -29.406 1.00 39.00 188 ASP A N 1
ATOM 1524 C CA . ASP A 1 188 ? -33.440 -21.400 -29.302 1.00 39.00 188 ASP A CA 1
ATOM 1525 C C . ASP A 1 188 ? -33.350 -20.365 -28.162 1.00 39.00 188 ASP A C 1
ATOM 1527 O O . ASP A 1 188 ? -33.589 -20.615 -26.985 1.00 39.00 188 ASP A O 1
ATOM 1531 N N . SER A 1 189 ? -33.102 -19.114 -28.583 1.00 46.47 189 SER A N 1
ATOM 1532 C CA . SER A 1 189 ? -33.280 -17.854 -27.833 1.00 46.47 189 SER A CA 1
ATOM 1533 C C . SER A 1 189 ? -32.427 -17.657 -26.571 1.00 46.47 189 SER A C 1
ATOM 1535 O O . SER A 1 189 ? -32.935 -17.437 -25.474 1.00 46.47 189 SER A O 1
ATOM 1537 N N . THR A 1 190 ? -31.102 -17.669 -26.736 1.00 36.66 190 THR A N 1
ATOM 1538 C CA . THR A 1 190 ? -30.146 -17.693 -25.620 1.00 36.66 190 THR A CA 1
ATOM 1539 C C . THR A 1 190 ? -29.072 -16.610 -25.718 1.00 36.66 190 THR A C 1
ATOM 1541 O O . THR A 1 190 ? -28.491 -16.367 -26.772 1.00 36.66 190 THR A O 1
ATOM 1544 N N . PHE A 1 191 ? -28.837 -15.970 -24.573 1.00 42.50 191 PHE A N 1
ATOM 1545 C CA . PHE A 1 191 ? -27.872 -14.914 -24.253 1.00 42.50 191 PHE A CA 1
ATOM 1546 C C . PHE A 1 191 ? -26.569 -14.942 -25.092 1.00 42.50 191 PHE A C 1
ATOM 1548 O O . PHE A 1 191 ? -25.884 -15.968 -25.102 1.00 42.50 191 PHE A O 1
ATOM 1555 N N . PRO A 1 192 ? -26.165 -13.844 -25.768 1.00 43.22 192 PRO A N 1
ATOM 1556 C CA . PRO A 1 192 ? -24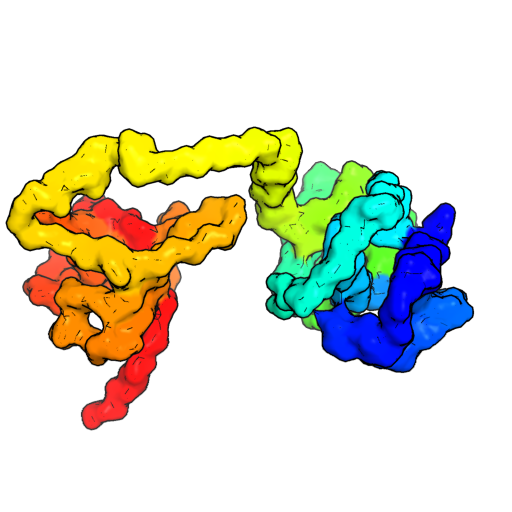.933 -13.824 -26.550 1.00 43.22 192 PRO A CA 1
ATOM 1557 C C . PRO A 1 192 ? -23.713 -13.736 -25.621 1.00 43.22 192 PRO A C 1
ATOM 1559 O O . PRO A 1 192 ? -23.213 -12.663 -25.294 1.00 43.22 192 PRO A O 1
ATOM 1562 N N . ILE A 1 193 ? -23.201 -14.899 -25.214 1.00 40.56 193 ILE A N 1
ATOM 1563 C CA . ILE A 1 193 ? -21.963 -15.046 -24.425 1.00 40.56 193 ILE A CA 1
ATOM 1564 C C . ILE A 1 193 ? -20.756 -14.411 -25.148 1.00 40.56 193 ILE A C 1
ATOM 1566 O O . ILE A 1 193 ? -19.798 -13.994 -24.504 1.00 40.56 193 ILE A O 1
ATOM 1570 N N . SER A 1 194 ? -20.820 -14.247 -26.475 1.00 37.72 194 SER A N 1
ATOM 1571 C CA . SER A 1 194 ? -19.783 -13.603 -27.296 1.00 37.72 194 SER A CA 1
ATOM 1572 C C . SER A 1 194 ? -19.545 -12.120 -26.989 1.00 37.72 194 SER A C 1
ATOM 1574 O O . SER A 1 194 ? -18.632 -11.528 -27.563 1.00 37.72 194 SER A O 1
ATOM 1576 N N . GLN A 1 195 ? -20.345 -11.512 -26.111 1.00 43.06 195 GLN A N 1
ATOM 1577 C CA . GLN A 1 195 ? -20.262 -10.089 -25.801 1.00 43.06 195 GLN A CA 1
ATOM 1578 C C . GLN A 1 195 ? -20.078 -9.796 -24.302 1.00 43.06 195 GLN A C 1
ATOM 1580 O O . GLN A 1 195 ? -20.108 -8.640 -23.893 1.00 43.06 195 GLN A O 1
ATOM 1585 N N . ALA A 1 196 ? -19.842 -10.817 -23.472 1.00 40.16 196 ALA A N 1
ATOM 1586 C CA . ALA A 1 196 ? -19.524 -10.642 -22.056 1.00 40.16 196 ALA A CA 1
ATOM 1587 C C . ALA A 1 196 ? -18.008 -10.734 -21.811 1.00 40.16 196 ALA A C 1
ATOM 1589 O O . ALA A 1 196 ? -17.355 -11.708 -22.180 1.00 40.16 196 ALA A O 1
ATOM 1590 N N . LEU A 1 197 ? -17.451 -9.720 -21.155 1.00 36.31 197 LEU A N 1
ATOM 1591 C CA . LEU A 1 197 ? -16.091 -9.677 -20.639 1.00 36.31 197 LEU A CA 1
ATOM 1592 C C . LEU A 1 197 ? -16.135 -9.921 -19.126 1.00 36.31 197 LEU A C 1
ATOM 1594 O O . LEU A 1 197 ? -16.701 -9.136 -18.368 1.00 36.31 197 LEU A O 1
ATOM 1598 N N . PHE A 1 198 ? -15.506 -11.001 -18.675 1.00 40.84 198 PHE A N 1
ATOM 1599 C CA . PHE A 1 198 ? -15.340 -11.279 -17.252 1.00 40.84 198 PHE A CA 1
ATOM 1600 C C . PHE A 1 198 ? -14.092 -10.562 -16.744 1.00 40.84 198 PHE A C 1
ATOM 1602 O O . PHE A 1 198 ? -12.978 -10.846 -17.188 1.00 40.84 198 PHE A O 1
ATOM 1609 N N . ILE A 1 199 ? -14.273 -9.631 -15.812 1.00 38.19 199 ILE A N 1
ATOM 1610 C CA . ILE A 1 199 ? -13.174 -8.927 -15.161 1.00 38.19 199 ILE A CA 1
ATOM 1611 C C . ILE A 1 199 ? -13.027 -9.519 -13.763 1.00 38.19 199 ILE A C 1
ATOM 1613 O O . ILE A 1 199 ? -13.869 -9.343 -12.885 1.00 38.19 199 ILE A O 1
ATOM 1617 N N . HIS A 1 200 ? -11.945 -10.266 -13.562 1.00 36.03 200 HIS A N 1
ATOM 1618 C CA . HIS A 1 200 ? -11.682 -10.918 -12.287 1.00 36.03 200 HIS A CA 1
ATOM 1619 C C . HIS A 1 200 ? -10.866 -9.998 -11.373 1.00 36.03 200 HIS A C 1
ATOM 1621 O O . HIS A 1 200 ? -9.639 -9.918 -11.486 1.00 36.03 200 HIS A O 1
ATOM 1627 N N . THR A 1 201 ? -11.519 -9.340 -10.416 1.00 36.50 201 THR A N 1
ATOM 1628 C CA . THR A 1 201 ? -10.847 -8.533 -9.385 1.00 36.50 201 THR A CA 1
ATOM 1629 C C . THR A 1 201 ? -10.780 -9.306 -8.071 1.00 36.50 201 THR A C 1
ATOM 1631 O O . THR A 1 201 ? -11.420 -8.995 -7.080 1.00 36.50 201 THR A O 1
ATOM 1634 N N . LYS A 1 202 ? -9.971 -10.368 -8.089 1.00 43.03 202 LYS A N 1
ATOM 1635 C CA . LYS A 1 202 ? -9.495 -11.205 -6.968 1.00 43.03 202 LYS A CA 1
ATOM 1636 C C . LYS A 1 202 ? -10.474 -11.757 -5.917 1.00 43.03 202 LYS A C 1
ATOM 1638 O O . LYS A 1 202 ? -10.039 -12.703 -5.281 1.00 43.03 202 LYS A O 1
ATOM 1643 N N . MET A 1 203 ? -11.730 -11.315 -5.774 1.00 35.09 203 MET A N 1
ATOM 1644 C CA . MET A 1 203 ? -12.802 -11.999 -5.015 1.00 35.09 203 MET A CA 1
ATOM 1645 C C . MET A 1 203 ? -14.240 -11.678 -5.441 1.00 35.09 203 MET A C 1
ATOM 1647 O O . MET A 1 203 ? -15.185 -12.187 -4.843 1.00 35.09 203 MET A O 1
ATOM 1651 N N . ILE A 1 204 ? -14.428 -10.882 -6.489 1.00 38.72 204 ILE A N 1
ATOM 1652 C CA . ILE A 1 204 ? -15.736 -10.644 -7.095 1.00 38.72 204 ILE A CA 1
ATOM 1653 C C . ILE A 1 204 ? -15.584 -10.873 -8.598 1.00 38.72 204 ILE A C 1
ATOM 1655 O O . ILE A 1 204 ? -14.590 -10.458 -9.201 1.00 38.72 204 ILE A O 1
ATOM 1659 N N . ALA A 1 205 ? -16.545 -11.583 -9.186 1.00 38.94 205 ALA A N 1
ATOM 1660 C CA . ALA A 1 205 ? -16.703 -11.596 -10.629 1.00 38.94 205 ALA A CA 1
ATOM 1661 C C . ALA A 1 205 ? -17.470 -10.329 -11.016 1.00 38.94 205 ALA A C 1
ATOM 1663 O O . ALA A 1 205 ? -18.661 -10.211 -10.716 1.00 38.94 205 ALA A O 1
ATOM 1664 N N . ASP A 1 206 ? -16.776 -9.388 -11.651 1.00 43.59 206 ASP A N 1
ATOM 1665 C CA . ASP A 1 206 ? -17.425 -8.296 -12.361 1.00 43.59 206 ASP A CA 1
ATOM 1666 C C . ASP A 1 206 ? -17.688 -8.788 -13.787 1.00 43.59 206 ASP A C 1
ATOM 1668 O O . ASP A 1 206 ? -16.767 -9.202 -14.499 1.00 43.59 206 ASP A O 1
ATOM 1672 N N . VAL A 1 207 ? -18.951 -8.793 -14.207 1.00 47.50 207 VAL A N 1
ATOM 1673 C CA . VAL A 1 207 ? -19.319 -9.158 -15.579 1.00 47.50 207 VAL A CA 1
ATOM 1674 C C . VAL A 1 207 ? -19.608 -7.874 -16.335 1.00 47.50 207 VAL A C 1
ATOM 1676 O O . VAL A 1 207 ? -20.590 -7.192 -16.066 1.00 47.50 207 VAL A O 1
ATOM 1679 N N . ALA A 1 208 ? -18.742 -7.531 -17.279 1.00 44.38 208 ALA A N 1
ATOM 1680 C CA . ALA A 1 208 ? -18.950 -6.420 -18.189 1.00 44.38 208 ALA A CA 1
ATOM 1681 C C . ALA A 1 208 ? -19.604 -6.952 -19.467 1.00 44.38 208 ALA A C 1
ATOM 1683 O O . ALA A 1 208 ? -18.965 -7.636 -20.257 1.00 44.38 208 ALA A O 1
ATOM 1684 N N . ILE A 1 209 ? -20.881 -6.667 -19.684 1.00 51.69 209 ILE A N 1
ATOM 1685 C CA . ILE A 1 209 ? -21.582 -7.034 -20.914 1.00 51.69 209 ILE A CA 1
ATOM 1686 C C . ILE A 1 209 ? -21.462 -5.863 -21.886 1.00 51.69 209 ILE A C 1
ATOM 1688 O O . ILE A 1 209 ? -21.948 -4.760 -21.637 1.00 51.69 209 ILE A O 1
ATOM 1692 N N . ILE A 1 210 ? -20.784 -6.109 -22.994 1.00 40.69 210 ILE A N 1
ATOM 1693 C CA . ILE A 1 210 ? -20.621 -5.194 -24.116 1.00 40.69 210 ILE A CA 1
ATOM 1694 C C . ILE A 1 210 ? -21.840 -5.408 -25.025 1.00 40.69 210 ILE A C 1
ATOM 1696 O O . ILE A 1 210 ? -22.171 -6.547 -25.315 1.00 40.69 210 ILE A O 1
ATOM 1700 N N . LYS A 1 211 ? -22.535 -4.357 -25.477 1.00 49.12 211 LYS A N 1
ATOM 1701 C CA . LYS A 1 211 ? -23.695 -4.486 -26.395 1.00 49.12 211 LYS A CA 1
ATOM 1702 C C . LYS A 1 211 ? -24.819 -5.425 -25.901 1.00 49.12 211 LYS A C 1
ATOM 1704 O O . LYS A 1 211 ? -25.206 -6.342 -26.624 1.00 49.12 211 LYS A O 1
ATOM 1709 N N . PRO A 1 212 ? -25.361 -5.241 -24.686 1.00 51.72 212 PRO A N 1
ATOM 1710 C CA . PRO A 1 212 ? -26.381 -6.143 -24.161 1.00 51.72 212 PRO A CA 1
ATOM 1711 C C . PRO A 1 212 ? -27.649 -6.125 -25.036 1.00 51.72 212 PRO A C 1
ATOM 1713 O O . PRO A 1 212 ? -28.439 -5.189 -25.013 1.00 51.72 212 PRO A O 1
ATOM 1716 N N . THR A 1 213 ? -27.886 -7.194 -25.797 1.00 48.41 213 THR A N 1
ATOM 1717 C CA . THR A 1 213 ? -29.000 -7.259 -26.765 1.00 48.41 213 THR A CA 1
ATOM 1718 C C . THR A 1 213 ? -30.390 -7.238 -26.120 1.00 48.41 213 THR A C 1
ATOM 1720 O O . THR A 1 213 ? -31.403 -6.969 -26.758 1.00 48.41 213 THR A O 1
ATOM 1723 N N . PHE A 1 214 ? -30.483 -7.477 -24.816 1.00 51.62 214 PHE A N 1
ATOM 1724 C CA . PHE A 1 214 ? -31.739 -7.361 -24.076 1.00 51.62 214 PHE A CA 1
ATOM 1725 C C . PHE A 1 214 ? -32.108 -5.909 -23.719 1.00 51.62 214 PHE A C 1
ATOM 1727 O O . PHE A 1 214 ? -33.165 -5.692 -23.125 1.00 51.62 214 PHE A O 1
ATOM 1734 N N . THR A 1 215 ? -31.283 -4.919 -24.090 1.00 48.97 215 THR A N 1
ATOM 1735 C CA . THR A 1 215 ? -31.486 -3.493 -23.771 1.00 48.97 215 THR A CA 1
ATOM 1736 C C . THR A 1 215 ? -31.705 -2.611 -24.996 1.00 48.97 215 THR A C 1
ATOM 1738 O O . THR A 1 215 ? -31.698 -1.394 -24.837 1.00 48.97 215 THR A O 1
ATOM 1741 N N . HIS A 1 216 ? -31.920 -3.187 -26.187 1.00 51.34 216 HIS A N 1
ATOM 1742 C CA . HIS A 1 216 ? -31.994 -2.467 -27.476 1.00 51.34 216 HIS A CA 1
ATOM 1743 C C . HIS A 1 216 ? -33.006 -1.305 -27.541 1.00 51.34 216 HIS A C 1
ATOM 1745 O O . HIS A 1 216 ? -32.950 -0.504 -28.464 1.00 51.34 216 HIS A O 1
ATOM 1751 N N . ASN A 1 217 ? -33.911 -1.183 -26.565 1.00 49.47 217 ASN A N 1
ATOM 1752 C CA . ASN A 1 217 ? -34.899 -0.101 -26.493 1.00 49.47 217 ASN A CA 1
ATOM 1753 C C . ASN A 1 217 ? -34.639 0.902 -25.354 1.00 49.47 217 ASN A C 1
ATOM 1755 O O . ASN A 1 217 ? -35.418 1.832 -25.177 1.00 49.47 217 ASN A O 1
ATOM 1759 N N . ILE A 1 218 ? -33.617 0.670 -24.528 1.00 47.38 218 ILE A N 1
ATOM 1760 C CA . ILE A 1 218 ? -33.343 1.436 -23.302 1.00 47.38 218 ILE A CA 1
ATOM 1761 C C . ILE A 1 218 ? -32.004 2.168 -23.415 1.00 47.38 218 ILE A C 1
ATOM 1763 O O . ILE A 1 218 ? -31.880 3.290 -22.931 1.00 47.38 218 ILE A O 1
ATOM 1767 N N . TRP A 1 219 ? -31.011 1.551 -24.057 1.00 50.81 219 TRP A N 1
ATOM 1768 C CA . TRP A 1 219 ? -29.665 2.096 -24.197 1.00 50.81 219 TRP A CA 1
ATOM 1769 C C . TRP A 1 219 ? -29.172 1.968 -25.632 1.00 50.81 219 TRP A C 1
ATOM 1771 O O . TRP A 1 219 ? -29.546 1.030 -26.334 1.00 50.81 219 TRP A O 1
ATOM 1781 N N . ASP A 1 220 ? -28.290 2.882 -26.031 1.00 49.53 220 ASP A N 1
ATOM 1782 C CA . ASP A 1 220 ? -27.659 2.854 -27.346 1.00 49.53 220 ASP A CA 1
ATOM 1783 C C . ASP A 1 220 ? -26.800 1.597 -27.530 1.00 49.53 220 ASP A C 1
ATOM 1785 O O . ASP A 1 220 ? -26.200 1.084 -26.577 1.00 49.53 220 ASP A O 1
ATOM 1789 N N . ASP A 1 221 ? -26.653 1.157 -28.782 1.00 45.62 221 ASP A N 1
ATOM 1790 C CA . ASP A 1 221 ? -25.883 -0.035 -29.176 1.00 45.62 221 ASP A CA 1
ATOM 1791 C C . ASP A 1 221 ? -24.373 0.049 -28.846 1.00 45.62 221 ASP A C 1
ATOM 1793 O O . ASP A 1 221 ? -23.620 -0.896 -29.084 1.00 45.62 221 ASP A O 1
ATOM 1797 N N . SER A 1 222 ? -23.898 1.173 -28.306 1.00 44.47 222 SER A N 1
ATOM 1798 C CA . SER A 1 222 ? -22.529 1.396 -27.825 1.00 44.47 222 SER A CA 1
ATOM 1799 C C . SER A 1 222 ? -22.372 1.239 -26.304 1.00 44.47 222 SER A C 1
ATOM 1801 O O . SER A 1 222 ? -21.273 1.434 -25.781 1.00 44.47 222 SER A O 1
ATOM 1803 N N . SER A 1 223 ? -23.436 0.874 -25.585 1.00 40.88 223 SER A N 1
ATOM 1804 C CA . SER A 1 223 ? -23.456 0.881 -24.118 1.00 40.88 223 SER A CA 1
ATOM 1805 C C . SER A 1 223 ? -22.730 -0.315 -23.488 1.00 40.88 223 SER A C 1
ATOM 1807 O O . SER A 1 223 ? -22.749 -1.438 -24.005 1.00 40.88 223 SER A O 1
ATOM 1809 N N . LEU A 1 224 ? -22.096 -0.065 -22.337 1.00 38.25 224 LEU A N 1
ATOM 1810 C CA . LEU A 1 224 ? -21.392 -1.055 -21.518 1.00 38.25 224 LEU A CA 1
ATOM 1811 C C . LEU A 1 224 ? -22.149 -1.267 -20.202 1.00 38.25 224 LEU A C 1
ATOM 1813 O O . LEU A 1 224 ? -22.362 -0.315 -19.454 1.00 38.25 224 LEU A O 1
ATOM 1817 N N . LEU A 1 225 ? -22.516 -2.512 -19.899 1.00 46.03 225 LEU A N 1
ATOM 1818 C CA . LEU A 1 225 ? -23.215 -2.883 -18.670 1.00 46.03 225 LEU A CA 1
ATOM 1819 C C . LEU A 1 225 ? -22.258 -3.594 -17.711 1.00 46.03 225 LEU A C 1
ATOM 1821 O O . LEU A 1 225 ? -21.835 -4.714 -17.977 1.00 46.03 225 LEU A O 1
ATOM 1825 N N . LEU A 1 226 ? -21.936 -2.9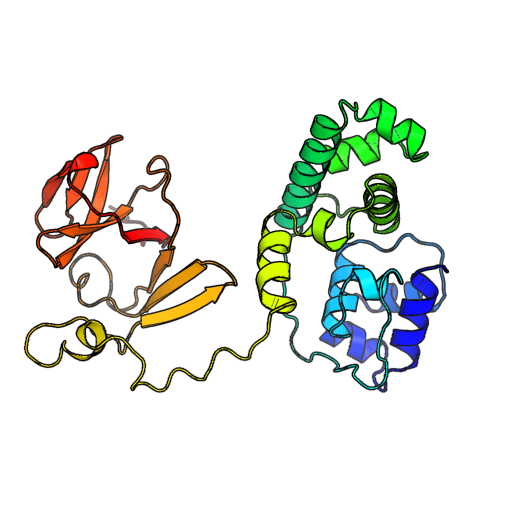59 -16.586 1.00 43.34 226 LEU A N 1
ATOM 1826 C CA . LEU A 1 226 ? -21.126 -3.555 -15.525 1.00 43.34 226 LEU A CA 1
ATOM 1827 C C . LEU A 1 226 ? -22.040 -4.181 -14.473 1.00 43.34 226 LEU A C 1
ATOM 1829 O O . LEU A 1 226 ? -22.834 -3.476 -13.855 1.00 43.34 226 LEU A O 1
ATOM 1833 N N . VAL A 1 227 ? -21.911 -5.492 -14.278 1.00 49.09 227 VAL A N 1
ATOM 1834 C CA . VAL A 1 227 ? -22.647 -6.274 -13.283 1.00 49.09 227 VAL A CA 1
ATOM 1835 C C . VAL A 1 227 ? -21.690 -6.654 -12.167 1.00 49.09 227 VAL A C 1
ATOM 1837 O O . VAL A 1 227 ? -20.815 -7.504 -12.348 1.00 49.09 227 VAL A O 1
ATOM 1840 N N . LYS A 1 228 ? -21.856 -6.021 -11.007 1.00 47.34 228 LYS A N 1
ATOM 1841 C CA . LYS A 1 228 ? -21.062 -6.327 -9.817 1.00 47.34 228 LYS A CA 1
ATOM 1842 C C . LYS A 1 228 ? -21.775 -7.387 -8.981 1.00 47.34 228 LYS A C 1
ATOM 1844 O O . LYS A 1 228 ? -22.884 -7.150 -8.497 1.00 47.34 228 LYS A O 1
ATOM 1849 N N . SER A 1 229 ? -21.141 -8.540 -8.772 1.00 45.25 229 SER A N 1
ATOM 1850 C CA . SER A 1 229 ? -21.618 -9.530 -7.801 1.00 45.25 229 SER A CA 1
ATOM 1851 C C . SER A 1 229 ? -21.307 -9.043 -6.382 1.00 45.25 229 SER A C 1
ATOM 1853 O O . SER A 1 229 ? -20.240 -9.314 -5.834 1.00 45.25 229 SER A O 1
ATOM 1855 N N . VAL A 1 230 ? -22.239 -8.335 -5.750 1.00 41.22 230 VAL A N 1
ATOM 1856 C CA . VAL A 1 230 ? -22.166 -8.021 -4.314 1.00 41.22 230 VAL A CA 1
ATOM 1857 C C . VAL A 1 230 ? -23.237 -8.836 -3.594 1.00 41.22 230 VAL A C 1
ATOM 1859 O O . VAL A 1 230 ? -24.325 -9.027 -4.128 1.00 41.22 230 VAL A O 1
ATOM 1862 N N . ARG A 1 231 ? -22.985 -9.285 -2.355 1.00 41.03 231 ARG A N 1
ATOM 1863 C CA . ARG A 1 231 ? -24.087 -9.521 -1.406 1.00 41.03 231 ARG A CA 1
ATOM 1864 C C . ARG A 1 231 ? -24.785 -8.177 -1.209 1.00 41.03 231 ARG A C 1
ATOM 1866 O O . ARG A 1 231 ? -24.309 -7.340 -0.450 1.00 41.03 231 ARG A O 1
ATOM 1873 N N . ILE A 1 232 ? -25.838 -7.937 -1.977 1.00 39.75 232 ILE A N 1
ATOM 1874 C CA . ILE A 1 232 ? -26.471 -6.627 -2.069 1.00 39.75 232 ILE A CA 1
ATOM 1875 C C . ILE A 1 232 ? -27.110 -6.296 -0.717 1.00 39.75 232 ILE A C 1
ATOM 1877 O O . ILE A 1 232 ? -27.985 -7.016 -0.240 1.00 39.75 232 ILE A O 1
ATOM 1881 N N . LEU A 1 233 ? 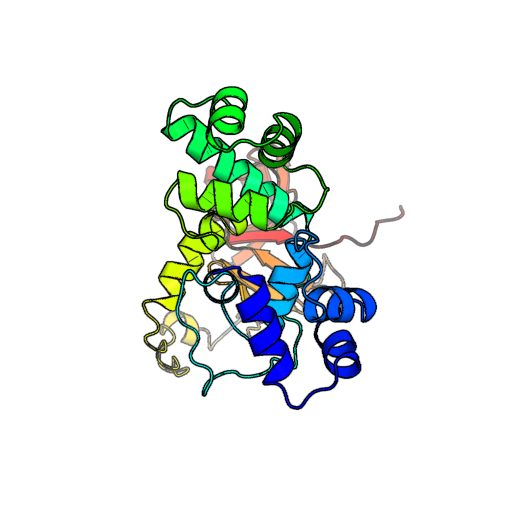-26.703 -5.179 -0.116 1.00 42.44 233 LEU A N 1
ATOM 1882 C CA . LEU A 1 233 ? -27.599 -4.404 0.732 1.00 42.44 233 LEU A CA 1
ATOM 1883 C C . LEU A 1 233 ? -28.390 -3.499 -0.229 1.00 42.44 233 LEU A C 1
ATOM 1885 O O . LEU A 1 233 ? -27.803 -2.575 -0.787 1.00 42.44 233 LEU A O 1
ATOM 1889 N N . PRO A 1 234 ? -29.685 -3.761 -0.490 1.00 44.84 234 PRO A N 1
ATOM 1890 C CA . PRO A 1 234 ? -30.450 -3.191 -1.616 1.00 44.84 234 PRO A CA 1
ATOM 1891 C C . PRO A 1 234 ? -30.763 -1.698 -1.490 1.00 44.84 234 PRO A C 1
ATOM 1893 O O . PRO A 1 234 ? -31.636 -1.173 -2.175 1.00 44.84 234 PRO A O 1
ATOM 1896 N N . TYR A 1 235 ? -30.088 -0.991 -0.589 1.00 49.00 235 TYR A N 1
ATOM 1897 C CA . TYR A 1 235 ? -30.522 0.308 -0.113 1.00 49.00 235 TYR A CA 1
ATOM 1898 C C . TYR A 1 235 ? -30.007 1.491 -0.935 1.00 49.00 235 TYR A C 1
ATOM 1900 O O . TYR A 1 235 ? -30.631 2.545 -0.847 1.00 49.00 235 TYR A O 1
ATOM 1908 N N . SER A 1 236 ? -28.993 1.336 -1.793 1.00 51.28 236 SER A N 1
ATOM 1909 C CA . SER A 1 236 ? -28.385 2.464 -2.526 1.00 51.28 236 SER A CA 1
ATOM 1910 C C . SER A 1 236 ? -28.563 2.457 -4.048 1.00 51.28 236 SER A C 1
ATOM 1912 O O . SER A 1 236 ? -28.423 3.511 -4.661 1.00 51.28 236 SER A O 1
ATOM 1914 N N . ALA A 1 237 ? -28.892 1.324 -4.672 1.00 56.28 237 ALA A N 1
ATOM 1915 C CA . ALA A 1 237 ? -28.933 1.229 -6.132 1.00 56.28 237 ALA A CA 1
ATOM 1916 C C . ALA A 1 237 ? -30.257 1.755 -6.718 1.00 56.28 237 ALA A C 1
ATOM 1918 O O . ALA A 1 237 ? -31.341 1.379 -6.261 1.00 56.28 237 ALA A O 1
ATOM 1919 N N . GLN A 1 238 ? -30.178 2.596 -7.755 1.00 65.81 238 GLN A N 1
ATOM 1920 C CA . GLN A 1 238 ? -31.346 3.062 -8.518 1.00 65.81 238 GLN A CA 1
ATOM 1921 C C . GLN A 1 238 ? -31.812 2.024 -9.555 1.00 65.81 238 GLN A C 1
ATOM 1923 O O . GLN A 1 238 ? -32.995 1.990 -9.888 1.00 65.81 238 GLN A O 1
ATOM 1928 N N . TYR A 1 239 ? -30.912 1.153 -10.028 1.00 62.50 239 TYR A N 1
ATOM 1929 C CA . TYR A 1 239 ? -31.204 0.108 -11.012 1.00 62.50 239 TYR A CA 1
ATOM 1930 C C . TYR A 1 239 ? -30.523 -1.213 -10.638 1.00 62.50 239 TYR A C 1
ATOM 1932 O O . TYR A 1 239 ? -29.373 -1.226 -10.198 1.00 62.50 239 TYR A O 1
ATOM 1940 N N . VAL A 1 240 ? -31.225 -2.329 -10.832 1.00 64.50 240 VAL A N 1
ATOM 1941 C CA . VAL A 1 240 ? -30.738 -3.685 -10.524 1.00 64.50 240 VAL A CA 1
ATOM 1942 C C . VAL A 1 240 ? -31.073 -4.660 -11.650 1.00 64.50 240 VAL A C 1
ATOM 1944 O O . VAL A 1 240 ? -32.014 -4.434 -12.410 1.00 64.50 240 VAL A O 1
ATOM 1947 N N . ILE A 1 241 ? -30.326 -5.761 -11.746 1.00 62.62 241 ILE A N 1
ATOM 1948 C CA . ILE A 1 241 ? -30.638 -6.874 -12.651 1.00 62.62 241 ILE A CA 1
ATOM 1949 C C . ILE A 1 241 ? -31.232 -8.011 -11.828 1.00 62.62 241 ILE A C 1
ATOM 1951 O O . ILE A 1 241 ? -30.604 -8.496 -10.885 1.00 62.62 241 ILE A O 1
ATOM 1955 N N . ALA A 1 242 ? -32.427 -8.459 -12.201 1.00 59.94 242 ALA A N 1
ATOM 1956 C CA . ALA A 1 242 ? -33.105 -9.581 -11.563 1.00 59.94 242 ALA A CA 1
ATOM 1957 C C . ALA A 1 242 ? -33.568 -10.614 -12.594 1.00 59.94 242 ALA A C 1
ATOM 1959 O O . ALA A 1 242 ? -33.789 -10.285 -13.760 1.00 59.94 242 ALA A O 1
ATOM 1960 N N . ILE A 1 243 ? -33.732 -11.863 -12.159 1.00 56.62 243 ILE A N 1
ATOM 1961 C CA . ILE A 1 243 ? -34.330 -12.921 -12.981 1.00 56.62 243 ILE A CA 1
ATOM 1962 C C . ILE A 1 243 ? -35.827 -12.984 -12.685 1.00 56.62 243 ILE A C 1
ATOM 1964 O O . ILE A 1 243 ? -36.226 -13.213 -11.546 1.00 56.62 243 ILE A O 1
ATOM 1968 N N . ILE A 1 244 ? -36.649 -12.814 -13.720 1.00 53.94 244 ILE A N 1
ATOM 1969 C CA . ILE A 1 244 ? -38.110 -12.912 -13.652 1.00 53.94 244 ILE A CA 1
ATOM 1970 C C . ILE A 1 244 ? -38.546 -13.939 -14.693 1.00 53.94 244 ILE A C 1
ATOM 1972 O O . ILE A 1 244 ? -38.233 -13.785 -15.872 1.00 53.94 244 ILE A O 1
ATOM 1976 N N . ASN A 1 245 ? -39.244 -14.998 -14.269 1.00 61.06 245 ASN A N 1
ATOM 1977 C CA . ASN A 1 245 ? -39.690 -16.090 -15.148 1.00 61.06 245 ASN A CA 1
ATOM 1978 C C . ASN A 1 245 ? -38.553 -16.670 -16.017 1.00 61.06 245 ASN A C 1
ATOM 1980 O O . ASN A 1 245 ? -38.725 -16.878 -17.214 1.00 61.06 245 ASN A O 1
ATOM 1984 N N . ASN A 1 246 ? -37.380 -16.899 -15.413 1.00 50.88 246 ASN A N 1
ATOM 1985 C CA . ASN A 1 246 ? -36.152 -17.379 -16.069 1.00 50.88 246 ASN A CA 1
ATOM 1986 C C . ASN A 1 246 ? -35.519 -16.415 -17.093 1.00 50.88 246 ASN A C 1
ATOM 1988 O O . ASN A 1 246 ? -34.649 -16.821 -17.860 1.00 50.88 246 ASN A O 1
ATOM 1992 N N . ILE A 1 247 ? -35.904 -15.134 -17.093 1.00 53.09 247 ILE A N 1
ATOM 1993 C CA . ILE A 1 247 ? -35.365 -14.113 -18.000 1.00 53.09 247 ILE A CA 1
ATOM 1994 C C . ILE A 1 247 ? -34.718 -12.984 -17.190 1.00 53.09 247 ILE A C 1
ATOM 1996 O O . ILE A 1 247 ? -35.339 -12.411 -16.293 1.00 53.09 247 ILE A O 1
ATOM 2000 N N . ALA A 1 248 ? -33.474 -12.629 -17.526 1.00 55.09 248 ALA A N 1
ATOM 2001 C CA . ALA A 1 248 ? -32.795 -11.475 -16.938 1.00 55.09 248 ALA A CA 1
ATOM 2002 C C . ALA A 1 248 ? -33.481 -10.168 -17.371 1.00 55.09 248 ALA A C 1
ATOM 2004 O O . ALA A 1 248 ? -33.671 -9.914 -18.561 1.00 55.09 248 ALA A O 1
ATOM 2005 N N . SER A 1 249 ? -33.853 -9.342 -16.397 1.00 62.62 249 SER A N 1
ATOM 2006 C CA . SER A 1 249 ? -34.561 -8.076 -16.586 1.00 62.62 249 SER A CA 1
ATOM 2007 C C . SER A 1 249 ? -33.905 -6.966 -15.770 1.00 62.62 249 SER A C 1
ATOM 2009 O O . SER A 1 249 ? -33.454 -7.193 -14.647 1.00 62.62 249 SER A O 1
ATOM 2011 N N . ILE A 1 250 ? -33.870 -5.754 -16.329 1.00 68.88 250 ILE A N 1
ATOM 2012 C CA . ILE A 1 250 ? -33.411 -4.559 -15.613 1.00 68.88 250 ILE A CA 1
ATOM 2013 C C . ILE A 1 250 ? -34.607 -3.929 -14.921 1.00 68.88 250 ILE A C 1
ATOM 2015 O O . ILE A 1 250 ? -35.636 -3.658 -15.552 1.00 68.88 250 ILE A O 1
ATOM 2019 N N . LEU A 1 251 ? -34.451 -3.682 -13.629 1.00 70.00 251 LEU A N 1
ATOM 2020 C CA . LEU A 1 251 ? -35.476 -3.081 -12.806 1.00 70.00 251 LEU A CA 1
ATOM 2021 C C . LEU A 1 251 ? -35.015 -1.717 -12.299 1.00 70.00 251 LEU A C 1
ATOM 2023 O O . LEU A 1 251 ? -33.917 -1.591 -11.758 1.00 70.00 251 LEU A O 1
ATOM 2027 N N . GLN A 1 252 ? -35.869 -0.710 -12.451 1.00 78.38 252 GLN A N 1
ATOM 2028 C CA . GLN A 1 252 ? -35.699 0.600 -11.837 1.00 78.38 252 GLN A CA 1
ATOM 2029 C C . GLN A 1 252 ? -36.341 0.601 -10.462 1.00 78.38 252 GLN A C 1
ATOM 2031 O O . GLN A 1 252 ? -37.484 0.185 -10.294 1.00 78.38 252 GLN A O 1
ATOM 2036 N N . ARG A 1 253 ? -35.628 1.109 -9.470 1.00 75.88 253 ARG A N 1
ATOM 2037 C CA . ARG A 1 253 ? -36.148 1.246 -8.121 1.00 75.88 253 ARG A CA 1
ATOM 2038 C C . ARG A 1 253 ? -37.074 2.456 -8.023 1.00 75.88 253 ARG A C 1
ATOM 2040 O O . ARG A 1 253 ? -36.650 3.579 -8.278 1.00 75.88 253 ARG A O 1
ATOM 2047 N N . ASN A 1 254 ? -38.310 2.232 -7.581 1.00 78.31 254 ASN A N 1
ATOM 2048 C CA . ASN A 1 254 ? -39.258 3.311 -7.278 1.00 78.31 254 ASN A CA 1
ATOM 2049 C C . ASN A 1 254 ? -39.266 3.662 -5.788 1.00 78.31 254 ASN A C 1
ATOM 2051 O O . ASN A 1 254 ? -39.468 4.811 -5.411 1.00 78.31 254 ASN A O 1
ATOM 2055 N N . SER A 1 255 ? -39.099 2.656 -4.927 1.00 79.06 255 SER A N 1
ATOM 2056 C CA . SER A 1 255 ? -39.094 2.809 -3.470 1.00 79.06 255 SER A CA 1
ATOM 2057 C C . SER A 1 255 ? -38.227 1.731 -2.822 1.00 79.06 255 SER A C 1
ATOM 2059 O O . SER A 1 255 ? -37.588 0.935 -3.512 1.00 79.06 255 SER A O 1
ATOM 2061 N N . GLN A 1 256 ? -38.177 1.688 -1.487 1.00 69.00 256 GLN A N 1
ATOM 2062 C CA . GLN A 1 256 ? -37.242 0.812 -0.781 1.00 69.00 256 GLN A CA 1
ATOM 2063 C C . GLN A 1 256 ? -37.351 -0.668 -1.177 1.00 69.00 256 GLN A C 1
ATOM 2065 O O . GLN A 1 256 ? -36.308 -1.305 -1.309 1.00 69.00 256 GLN A O 1
ATOM 2070 N N . ASN A 1 257 ? -38.569 -1.149 -1.452 1.00 69.38 257 ASN A N 1
ATOM 2071 C CA . ASN A 1 257 ? -38.874 -2.553 -1.748 1.00 69.38 257 ASN A CA 1
ATOM 2072 C C . ASN A 1 257 ? -39.604 -2.762 -3.084 1.00 69.38 257 ASN A C 1
ATOM 2074 O O . ASN A 1 257 ? -40.095 -3.860 -3.326 1.00 69.38 257 ASN A O 1
ATOM 2078 N N . CYS A 1 258 ? -39.729 -1.730 -3.921 1.00 75.19 258 CYS A N 1
ATOM 2079 C CA . CYS A 1 258 ? -40.515 -1.794 -5.151 1.00 75.19 258 CYS A CA 1
ATOM 2080 C C . CYS A 1 258 ? -39.673 -1.400 -6.358 1.00 75.19 258 CYS A C 1
ATOM 2082 O O . CYS A 1 258 ? -39.032 -0.340 -6.365 1.00 75.19 258 CYS A O 1
ATOM 2084 N N . PHE A 1 259 ? -39.724 -2.243 -7.384 1.00 76.56 259 PHE A N 1
ATOM 2085 C CA . PHE A 1 259 ? -38.988 -2.062 -8.619 1.00 76.56 259 PHE A CA 1
ATOM 2086 C C . PHE A 1 259 ? -39.914 -2.191 -9.831 1.00 76.56 259 PHE A C 1
ATOM 2088 O O . PHE A 1 259 ? -40.748 -3.089 -9.880 1.00 76.56 259 PHE A O 1
ATOM 2095 N N . THR A 1 260 ? -39.754 -1.328 -10.830 1.00 76.31 260 THR A N 1
ATOM 2096 C CA . THR A 1 260 ? -40.419 -1.454 -12.133 1.00 76.31 260 THR A CA 1
ATOM 2097 C C . THR A 1 260 ? -39.502 -2.182 -13.098 1.00 76.31 260 THR A C 1
ATOM 2099 O O . THR A 1 260 ? -38.379 -1.736 -13.328 1.00 76.31 260 THR A O 1
ATOM 2102 N N . CYS A 1 261 ? -39.978 -3.255 -13.724 1.00 76.25 261 CYS A N 1
ATOM 2103 C CA . CYS A 1 261 ? -39.294 -3.832 -14.874 1.00 76.25 261 CYS A CA 1
ATOM 2104 C C . CYS A 1 261 ? -39.380 -2.876 -16.058 1.00 76.25 261 CYS A C 1
ATOM 2106 O O . CYS A 1 261 ? -40.469 -2.625 -16.568 1.00 76.25 261 CYS A O 1
ATOM 2108 N N . LEU A 1 262 ? -38.238 -2.381 -16.534 1.00 69.06 262 LEU A N 1
ATOM 2109 C CA . LEU A 1 262 ? -38.203 -1.395 -17.618 1.00 69.06 262 LEU A CA 1
ATOM 2110 C C . LEU A 1 262 ? -38.734 -1.944 -18.950 1.00 69.06 262 LEU A C 1
ATOM 2112 O O . LEU A 1 262 ? -39.184 -1.184 -19.800 1.00 69.06 262 LEU A O 1
ATOM 2116 N N . LYS A 1 263 ? -38.699 -3.269 -19.143 1.00 67.44 263 LYS A N 1
ATOM 2117 C CA . LYS A 1 263 ? -39.186 -3.912 -20.371 1.00 67.44 263 LYS A CA 1
ATOM 2118 C C . LYS A 1 263 ? -40.705 -4.085 -20.389 1.00 67.44 263 LYS A C 1
ATOM 2120 O O . LYS A 1 263 ? -41.317 -3.958 -21.443 1.00 67.44 263 LYS A O 1
ATOM 2125 N N . THR A 1 264 ? -41.304 -4.439 -19.253 1.00 72.56 264 THR A N 1
ATOM 2126 C CA . THR A 1 264 ? -42.733 -4.795 -19.175 1.00 72.56 264 THR A CA 1
ATOM 2127 C C . THR A 1 264 ? -43.579 -3.751 -18.454 1.00 72.56 264 THR A C 1
ATOM 2129 O O . THR A 1 264 ? -44.799 -3.879 -18.438 1.00 72.56 264 THR A O 1
ATOM 2132 N N . ASN A 1 265 ? -42.951 -2.747 -17.833 1.00 74.56 265 ASN A N 1
ATOM 2133 C CA . ASN A 1 265 ? -43.559 -1.776 -16.916 1.00 74.56 265 ASN A CA 1
ATOM 2134 C C . ASN A 1 265 ? -44.315 -2.400 -15.731 1.00 74.56 265 ASN A C 1
ATOM 2136 O O . ASN A 1 265 ? -45.080 -1.723 -15.048 1.00 74.56 265 ASN A O 1
ATOM 2140 N N . GLN A 1 266 ? -44.101 -3.687 -15.459 1.00 77.38 266 GLN A N 1
ATOM 2141 C CA . GLN A 1 266 ? -44.690 -4.358 -14.306 1.00 77.38 266 GLN A CA 1
ATOM 2142 C C . GLN A 1 266 ? -43.888 -4.058 -13.041 1.00 77.38 266 GLN A C 1
ATOM 2144 O O . GLN A 1 266 ? -42.660 -3.944 -13.081 1.00 77.38 266 GLN A O 1
ATOM 2149 N N . LEU A 1 267 ? -44.597 -3.950 -11.920 1.00 79.44 267 LEU A N 1
ATOM 2150 C CA . LEU A 1 267 ? -44.015 -3.724 -10.603 1.00 79.44 267 LEU A CA 1
ATOM 2151 C C . LEU A 1 267 ? -43.717 -5.054 -9.921 1.00 79.44 267 LEU A C 1
ATOM 2153 O O . LEU A 1 267 ? -44.541 -5.963 -9.937 1.00 79.44 267 LEU A O 1
ATOM 2157 N N . TYR A 1 268 ? -42.556 -5.124 -9.286 1.00 74.12 268 TYR A N 1
ATOM 2158 C CA . TYR A 1 268 ? -42.073 -6.281 -8.554 1.00 74.12 268 TYR A CA 1
ATOM 2159 C C . TYR A 1 268 ? -41.630 -5.864 -7.154 1.00 74.12 268 TYR A C 1
ATOM 2161 O O . TYR A 1 268 ? -40.996 -4.819 -6.964 1.00 74.12 268 TYR A O 1
ATOM 2169 N N . SER A 1 269 ? -41.965 -6.695 -6.169 1.00 68.12 269 SER A N 1
ATOM 2170 C CA . SER A 1 269 ? -41.499 -6.534 -4.794 1.00 68.12 269 SER A CA 1
ATOM 2171 C C . SER A 1 269 ? -40.142 -7.208 -4.608 1.00 68.12 269 SER A C 1
ATOM 2173 O O . SER A 1 269 ? -39.890 -8.272 -5.167 1.00 68.12 269 SER A O 1
ATOM 2175 N N . TYR A 1 270 ? -39.283 -6.639 -3.761 1.00 53.91 270 TYR A N 1
ATOM 2176 C CA . TYR A 1 270 ? -37.986 -7.232 -3.405 1.00 53.91 270 TYR A CA 1
ATOM 2177 C C . TYR A 1 270 ? -38.096 -8.686 -2.905 1.00 53.91 270 TYR A C 1
ATOM 2179 O O . TYR A 1 270 ? -37.194 -9.485 -3.126 1.00 53.91 270 TYR A O 1
ATOM 2187 N N . VAL A 1 271 ? -39.207 -9.038 -2.250 1.00 52.09 271 VAL A N 1
ATOM 2188 C CA . VAL A 1 271 ? -39.444 -10.379 -1.679 1.00 52.09 271 VAL A CA 1
ATOM 2189 C C . VAL A 1 271 ? -39.596 -11.456 -2.765 1.00 52.09 271 VAL A C 1
ATOM 2191 O O . VAL A 1 271 ? -39.372 -12.633 -2.500 1.00 52.09 271 VAL A O 1
ATOM 2194 N N . GLU A 1 272 ? -39.938 -11.060 -3.990 1.00 51.69 272 GLU A N 1
ATOM 2195 C CA . GLU A 1 272 ? -40.248 -11.960 -5.108 1.00 51.69 272 GLU A CA 1
ATOM 2196 C C . GLU A 1 272 ? -39.121 -12.022 -6.151 1.00 51.69 272 GLU A C 1
ATOM 2198 O O . GLU A 1 272 ? -39.265 -12.663 -7.190 1.00 51.69 272 GLU A O 1
ATOM 2203 N N . LEU A 1 273 ? -37.996 -11.343 -5.900 1.00 55.06 273 LEU A N 1
ATOM 2204 C CA . LEU A 1 273 ? -36.934 -11.150 -6.881 1.00 55.06 273 LEU A CA 1
ATOM 2205 C C . LEU A 1 273 ? -35.623 -11.807 -6.456 1.00 55.06 273 LEU A C 1
ATOM 2207 O O . LEU A 1 273 ? -35.073 -11.532 -5.390 1.00 55.06 273 LEU A O 1
ATOM 2211 N N . HIS A 1 274 ? -35.044 -12.584 -7.369 1.00 51.75 274 HIS A N 1
ATOM 2212 C CA . HIS A 1 274 ? -33.647 -12.993 -7.285 1.00 51.75 274 HIS A CA 1
ATOM 2213 C C . HIS A 1 274 ? -32.780 -11.941 -7.979 1.00 51.75 274 HIS A C 1
ATOM 2215 O O . HIS A 1 274 ? -32.666 -11.926 -9.208 1.00 51.75 274 HIS A O 1
ATOM 2221 N N . ILE A 1 275 ? -32.196 -11.033 -7.194 1.00 55.81 275 ILE A N 1
ATOM 2222 C CA . ILE A 1 275 ? -31.285 -10.011 -7.716 1.00 55.81 275 ILE A CA 1
ATOM 2223 C C . ILE A 1 275 ? -29.908 -10.631 -7.934 1.00 55.81 275 ILE A C 1
ATOM 2225 O O . ILE A 1 275 ? -29.322 -11.207 -7.019 1.00 55.81 275 ILE A O 1
ATOM 2229 N N . VAL A 1 276 ? -29.399 -10.497 -9.155 1.00 53.34 276 VAL A N 1
ATOM 2230 C CA . VAL A 1 276 ? -28.143 -11.116 -9.600 1.00 53.34 276 VAL A CA 1
ATOM 2231 C C . VAL A 1 276 ? -27.018 -10.102 -9.805 1.00 53.34 276 VAL A C 1
ATOM 2233 O O . VAL A 1 276 ? -25.865 -10.497 -9.954 1.00 53.34 276 VAL A O 1
ATOM 2236 N N . GLY A 1 277 ? -27.322 -8.801 -9.760 1.00 56.50 277 GLY A N 1
ATOM 2237 C CA . GLY A 1 277 ? -26.299 -7.759 -9.720 1.00 56.50 277 GLY A CA 1
ATOM 2238 C C . GLY A 1 277 ? -26.838 -6.331 -9.757 1.00 56.50 277 GLY A C 1
ATOM 2239 O O . GLY A 1 277 ? -28.030 -6.087 -9.959 1.00 56.50 277 GLY A O 1
ATOM 2240 N N . GLU A 1 278 ? -25.926 -5.385 -9.552 1.00 55.62 278 GLU A N 1
ATOM 2241 C CA . GLU A 1 278 ? -26.156 -3.938 -9.630 1.00 55.62 278 GLU A CA 1
ATOM 2242 C C . GLU A 1 278 ? -25.658 -3.381 -10.970 1.00 55.62 278 GLU A C 1
ATOM 2244 O O . GLU A 1 278 ? -24.658 -3.867 -11.500 1.00 55.62 278 GLU A O 1
ATOM 2249 N N . VAL A 1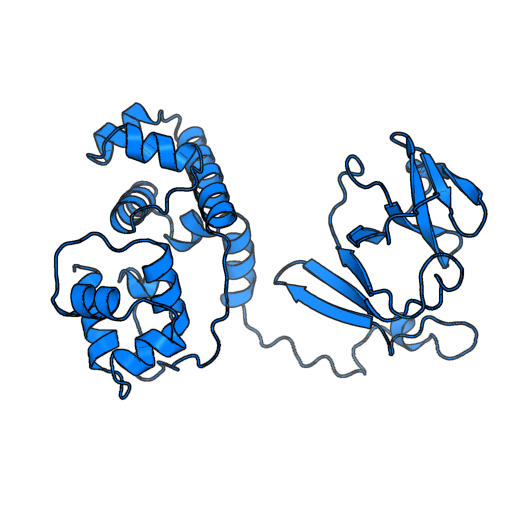 279 ? -26.342 -2.356 -11.495 1.00 52.38 279 VAL A N 1
ATOM 2250 C CA . VAL A 1 279 ? -25.936 -1.626 -12.704 1.00 52.38 279 VAL A CA 1
ATOM 2251 C C . VAL A 1 279 ? -25.153 -0.377 -12.306 1.00 52.38 279 VAL A C 1
ATOM 2253 O O . VAL A 1 279 ? -25.727 0.566 -11.765 1.00 52.38 279 VAL A O 1
ATOM 2256 N N . VAL A 1 280 ? -23.854 -0.344 -12.609 1.00 47.09 280 VAL A N 1
ATOM 2257 C CA . VAL A 1 280 ? -22.994 0.827 -12.359 1.00 47.09 280 VAL A CA 1
ATOM 2258 C C . VAL A 1 280 ? -22.560 1.413 -13.707 1.00 47.09 280 VAL A C 1
ATOM 2260 O O . VAL A 1 280 ? -21.562 0.984 -14.280 1.00 47.09 280 VAL A O 1
ATOM 2263 N N . GLY A 1 281 ? -23.333 2.352 -14.264 1.00 45.84 281 GLY A N 1
ATOM 2264 C CA . GLY A 1 281 ? -23.058 2.927 -15.590 1.00 45.84 281 GLY A CA 1
ATOM 2265 C C . GLY A 1 281 ? -23.870 4.184 -15.925 1.00 45.84 281 GLY A C 1
ATOM 2266 O O . GLY A 1 281 ? -25.018 4.314 -15.511 1.00 45.84 281 GLY A O 1
ATOM 2267 N N . LEU A 1 282 ? -23.225 5.115 -16.644 1.00 39.38 282 LEU A N 1
ATOM 2268 C CA . LEU A 1 282 ? -23.634 6.502 -16.911 1.00 39.38 282 LEU A CA 1
ATOM 2269 C C . LEU A 1 282 ? -24.786 6.600 -17.923 1.00 39.38 282 LEU A C 1
ATOM 2271 O O . LEU A 1 282 ? -24.639 6.198 -19.075 1.00 39.38 282 LEU A O 1
ATOM 2275 N N . PHE A 1 283 ? -25.895 7.216 -17.515 1.00 44.91 283 PHE A N 1
ATOM 2276 C CA . PHE A 1 283 ? -26.908 7.695 -18.454 1.00 44.91 283 PHE A CA 1
ATOM 2277 C C . PHE A 1 283 ? -26.312 8.799 -19.342 1.00 44.91 283 PHE A C 1
ATOM 2279 O O . PHE A 1 283 ? -25.610 9.671 -18.818 1.00 44.91 283 PHE A O 1
ATOM 2286 N N . PRO A 1 284 ? -26.625 8.856 -20.648 1.00 38.75 284 PRO A N 1
ATOM 2287 C CA . PRO A 1 284 ? -26.609 10.140 -21.328 1.00 38.75 284 PRO A CA 1
ATOM 2288 C C . PRO A 1 284 ? -27.636 11.027 -20.614 1.00 38.75 284 PRO A C 1
ATOM 2290 O O . PRO A 1 284 ? -28.781 10.617 -20.426 1.00 38.75 284 PRO A O 1
ATOM 2293 N N . ASN A 1 285 ? -27.223 12.211 -20.153 1.00 38.53 285 ASN A N 1
ATOM 2294 C CA . ASN A 1 285 ? -28.161 13.196 -19.618 1.00 38.53 285 ASN A CA 1
ATOM 2295 C C . ASN A 1 285 ? -29.287 13.375 -20.639 1.00 38.53 285 ASN A C 1
ATOM 2297 O O . ASN A 1 285 ? -29.045 13.870 -21.739 1.00 38.53 285 ASN A O 1
ATOM 2301 N N . THR A 1 286 ? -30.507 12.982 -20.284 1.00 38.22 286 THR A N 1
ATOM 2302 C CA . THR A 1 286 ? -31.695 13.335 -21.052 1.00 38.22 286 THR A CA 1
ATOM 2303 C C . THR A 1 286 ? -31.901 14.839 -20.894 1.00 38.22 286 THR A C 1
ATOM 2305 O O . THR A 1 286 ? -32.542 15.293 -19.946 1.00 38.22 286 THR A O 1
ATOM 2308 N N . THR A 1 287 ? -31.302 15.640 -21.771 1.00 35.19 287 THR A N 1
ATOM 2309 C CA . THR A 1 287 ? -31.788 16.996 -22.028 1.00 35.19 287 THR A CA 1
ATOM 2310 C C . THR A 1 287 ? -33.153 16.857 -22.693 1.00 35.19 287 THR A C 1
ATOM 2312 O O . THR A 1 287 ? -33.204 16.425 -23.840 1.00 35.19 287 THR A O 1
ATOM 2315 N N . THR A 1 288 ? -34.190 17.136 -21.892 1.00 38.66 288 THR A N 1
ATOM 2316 C CA . THR A 1 288 ? -35.608 17.433 -22.203 1.00 38.66 288 THR A CA 1
ATOM 2317 C C . THR A 1 288 ? -36.118 17.110 -23.599 1.00 38.66 288 THR A C 1
ATOM 2319 O O . THR A 1 288 ? -35.678 17.803 -24.544 1.00 38.66 288 THR A O 1
#

Sequence (288 aa):
MQFIEIIIRLLDNTILTMKDISHVSGIQYNTLLYIRSSSPNDLKLNTAIKLADFFNISLSQLIGHKEIDYDKLVISRQHRINLFNHYINLNISETLQDLLNKHSMSTHKLSKILCMSYSTIYDLCKGVETVPALSSLIKVANYFQIDIEELIYGPTFSLYRLTNEHRQVLPIIGLDSIPEWCQAFKHDSTFPISQALFIHTKMIADVAIIKPTFTHNIWDDSSLLLVKSVRILPYSAQYVIAIINNIASILQRNSQNCFTCLKTNQLYSYVELHIVGEVVGLFPNTTT

Radius of gyration: 24.53 Å; chains: 1; bounding box: 67×47×54 Å